Protein AF-0000000087421674 (afdb_homodimer)

pLDDT: mean 74.67, std 19.99, range [19.91, 95.31]

InterPro domains:
  IPR008822 Holliday junction resolvase RusA-like [PF05866] (12-90)
  IPR016281 Crossover junction endodeoxyribonuclease, RusA [PIRSF001007] (11-107)
  IPR036614 Holliday junction resolvase RusA-like superfamily [G3DSA:3.30.1330.70] (3-107)
  IPR036614 Holliday junction resolvase RusA-like superfamily [SSF103084] (13-104)

Secondary structure (DSSP, 8-state):
--S-SSS--EEEE---S-HHHHHHHHHHHHHHHH-TTPPPB-S-EEEEEEEEESSS----HHHHHHHHHHHHHHTTSBS-GGGEEEEEEEEEEE-TT-EEEEEEEE------/----SSS---EEE---S-HHHHHHHHHHHHHHHH-TTPPPB-S-EEEEEEEEESSS----HHHHHHHHHHHHHHTTSBS-GGGEEEEEEEEEEE-TT-EEEEEEEE------

Foldseek 3Di:
DAPDPPPQPFLWFLQLDPDPVSLVSSLVSCCVVVHPPQAADAFQKEKEKEWAAQDDDDDDQVVVVVSNLVSCVVSNNHPDSVSYPYYYYHYDHHHPPITMTMGMGGDDPPPD/DQLDPPPQPFLWFLQLDPDPSSLVSSLVSCCVVVHPPQAADAFQKEKEKEKAAQDDDDDDQVVVVVSNLVSCVVSNNHPDSVSYPYYYYHYDHHHPPITMTMGMGGDDPPPD

Organism: NCBI:txid2527985

Solvent-accessible surface area (backbone atoms only — not comparable to full-atom values): 12048 Å² total; per-residue (Å²): 108,64,95,60,88,82,66,77,58,56,52,60,29,51,46,66,46,70,67,70,56,20,34,48,44,42,33,49,48,49,36,67,72,40,35,95,58,55,58,51,41,89,55,40,26,32,39,39,35,35,40,23,34,44,55,87,71,91,67,53,59,71,59,53,49,50,49,47,52,50,24,41,52,72,60,30,55,37,81,47,82,70,32,51,42,30,40,35,43,31,66,49,59,72,41,76,63,18,25,29,39,29,40,72,41,73,55,69,78,72,78,120,96,62,82,55,87,83,64,76,53,54,50,61,30,50,46,68,46,69,68,68,56,19,33,49,45,42,34,50,48,49,37,67,71,36,34,95,68,47,56,50,42,89,56,39,25,32,40,40,36,36,40,24,33,45,54,88,71,91,66,54,60,70,59,53,48,50,50,47,52,51,24,40,50,72,62,28,56,38,80,47,80,70,33,50,40,29,40,33,44,30,64,50,60,71,41,76,63,17,24,29,38,30,39,63,40,75,56,69,78,72,78,120

Sequence (224 aa):
MIVRAGRKPFVSTFIKAEGVAYRKAVAAAIRERFGERLRPTAARVSVSVEAVAPDRRERDLSNLLKAFEDALTHCGVWLDDFQVDWVSVERGAVVAPGWLDVELRRIVPREVMIVRAGRKPFVSTFIKAEGVAYRKAVAAAIRERFGERLRPTAARVSVSVEAVAPDRRERDLSNLLKAFEDALTHCGVWLDDFQVDWVSVERGAVVAPGWLDVELRRIVPREV

Nearest PDB structures (foldseek):
  1q8r-assembly1_B  TM=8.777E-01  e=1.013E-07  Escherichia coli
  2h8e-assembly1_A  TM=8.720E-01  e=2.209E-07  Escherichia coli
  2h8c-assembly2_C  TM=8.757E-01  e=3.262E-07  Escherichia coli
  2h8c-assembly2_D  TM=8.750E-01  e=4.817E-07  Escherichia coli
  1q8r-assembly1_A  TM=8.664E-01  e=8.642E-07  Escherichia coli

Radius of gyration: 18.03 Å; Cα contacts (8 Å, |Δi|>4): 449; chains: 2; bounding box: 44×51×38 Å

Structure (mmCIF, N/CA/C/O backbone):
data_AF-0000000087421674-model_v1
#
loop_
_entity.id
_entity.type
_entity.pdbx_description
1 polymer 'Crossover junction endodeoxyribonuclease RusA'
#
loop_
_atom_site.group_PDB
_atom_site.id
_atom_site.type_symbol
_atom_site.label_atom_id
_atom_site.label_alt_id
_atom_site.label_comp_id
_atom_site.label_asym_id
_atom_site.label_entity_id
_atom_site.label_seq_id
_atom_site.pdbx_PDB_ins_code
_atom_site.Cartn_x
_atom_site.Cartn_y
_atom_site.Cartn_z
_atom_site.occupancy
_atom_site.B_iso_or_equiv
_atom_site.auth_seq_id
_atom_site.auth_comp_id
_atom_site.auth_asym_id
_atom_site.auth_atom_id
_atom_site.pdbx_PDB_model_num
ATOM 1 N N . MET A 1 1 ? -6.215 25.734 6.93 1 19.91 1 MET A N 1
ATOM 2 C CA . MET A 1 1 ? -7.402 25.062 6.418 1 19.91 1 MET A CA 1
ATOM 3 C C . MET A 1 1 ? -7.02 23.781 5.664 1 19.91 1 MET A C 1
ATOM 5 O O . MET A 1 1 ? -5.852 23.578 5.336 1 19.91 1 MET A O 1
ATOM 9 N N . ILE A 1 2 ? -8.039 22.953 5.105 1 23.66 2 ILE A N 1
ATOM 10 C CA . ILE A 1 2 ? -8.219 21.609 4.566 1 23.66 2 ILE A CA 1
ATOM 11 C C . ILE A 1 2 ? -7.199 21.359 3.453 1 23.66 2 ILE A C 1
ATOM 13 O O . ILE A 1 2 ? -6.801 22.297 2.752 1 23.66 2 ILE A O 1
ATOM 17 N N . VAL A 1 3 ? -6.523 20.094 3.357 1 31.86 3 VAL A N 1
ATOM 18 C CA . VAL A 1 3 ? -5.477 19.859 2.369 1 31.86 3 VAL A CA 1
ATOM 19 C C . VAL A 1 3 ? -5.906 20.422 1.015 1 31.86 3 VAL A C 1
ATOM 21 O O . VAL A 1 3 ? -6.984 20.078 0.515 1 31.86 3 VAL A O 1
ATOM 24 N N . ARG A 1 4 ? -5.672 21.734 0.654 1 28.5 4 ARG A N 1
ATOM 25 C CA . ARG A 1 4 ? -6.172 22.578 -0.422 1 28.5 4 ARG A CA 1
ATOM 26 C C . ARG A 1 4 ? -6.074 21.875 -1.769 1 28.5 4 ARG A C 1
ATOM 28 O O . ARG A 1 4 ? -5.141 21.109 -2.008 1 28.5 4 ARG A O 1
ATOM 35 N N . ALA A 1 5 ? -7.141 21.688 -2.602 1 31.25 5 ALA A N 1
ATOM 36 C CA . ALA A 1 5 ? -7.445 21.344 -3.986 1 31.25 5 ALA A CA 1
ATOM 37 C C . ALA A 1 5 ? -6.266 21.641 -4.902 1 31.25 5 ALA A C 1
ATOM 39 O O . ALA A 1 5 ? -6.133 21.031 -5.969 1 31.25 5 ALA A O 1
ATOM 40 N N . GLY A 1 6 ? -5.766 22.875 -5.07 1 30.2 6 GLY A N 1
ATOM 41 C CA . GLY A 1 6 ? -4.879 23.406 -6.086 1 30.2 6 GLY A CA 1
ATOM 42 C C . GLY A 1 6 ? -3.496 22.781 -6.066 1 30.2 6 GLY A C 1
ATOM 43 O O . GLY A 1 6 ? -2.967 22.391 -7.109 1 30.2 6 GLY A O 1
ATOM 44 N N . ARG A 1 7 ? -2.516 23.188 -5.043 1 31.17 7 ARG A N 1
ATOM 45 C CA . ARG A 1 7 ? -1.096 22.859 -4.945 1 31.17 7 ARG A CA 1
ATOM 46 C C . ARG A 1 7 ? -0.889 21.484 -4.316 1 31.17 7 ARG A C 1
ATOM 48 O O . ARG A 1 7 ? -1.543 21.141 -3.328 1 31.17 7 ARG A O 1
ATOM 55 N N . LYS A 1 8 ? -0.566 20.422 -5.062 1 37.72 8 LYS A N 1
ATOM 56 C CA . LYS A 1 8 ? -0.256 19.031 -4.754 1 37.72 8 LYS A CA 1
ATOM 57 C C . LYS A 1 8 ? 0.377 18.906 -3.373 1 37.72 8 LYS A C 1
ATOM 59 O O . LYS A 1 8 ? 1.511 19.344 -3.16 1 37.72 8 LYS A O 1
ATOM 64 N N . PRO A 1 9 ? -0.35 19.078 -2.242 1 39.69 9 PRO A N 1
ATOM 65 C CA . PRO A 1 9 ? 0.451 19.078 -1.017 1 39.69 9 PRO A CA 1
ATOM 66 C C . PRO A 1 9 ? 1.364 17.859 -0.905 1 39.69 9 PRO A C 1
ATOM 68 O O . PRO A 1 9 ? 0.888 16.719 -0.928 1 39.69 9 PRO A O 1
ATOM 71 N N . PHE A 1 10 ? 2.393 17.891 -1.663 1 42.56 10 PHE A N 1
ATOM 72 C CA . PHE A 1 10 ? 3.479 16.922 -1.536 1 42.56 10 PHE A CA 1
ATOM 73 C C . PHE A 1 10 ? 4.172 17.062 -0.187 1 42.56 10 PHE A C 1
ATOM 75 O O . PHE A 1 10 ? 4.457 18.188 0.256 1 42.56 10 PHE A O 1
ATOM 82 N N . VAL A 1 11 ? 3.67 16.516 0.834 1 42.56 11 VAL A N 1
ATOM 83 C CA . VAL A 1 11 ? 4.562 16.531 1.988 1 42.56 11 VAL A CA 1
ATOM 84 C C . VAL A 1 11 ? 5.746 15.594 1.735 1 42.56 11 VAL A C 1
ATOM 86 O O . VAL A 1 11 ? 5.57 14.477 1.249 1 42.56 11 VAL A O 1
ATOM 89 N N . SER A 1 12 ? 6.887 16.094 1.331 1 40.91 12 SER A N 1
ATOM 90 C CA . SER A 1 12 ? 8.117 15.312 1.224 1 40.91 12 SER A CA 1
ATOM 91 C C . SER A 1 12 ? 8.789 15.156 2.582 1 40.91 12 SER A C 1
ATOM 93 O O . SER A 1 12 ? 8.883 16.109 3.352 1 40.91 12 SER A O 1
ATOM 95 N N . THR A 1 13 ? 8.484 14.297 3.326 1 40.5 13 THR A N 1
ATOM 96 C CA . THR A 1 13 ? 9.273 14.18 4.547 1 40.5 13 THR A CA 1
ATOM 97 C C . THR A 1 13 ? 10.43 13.211 4.348 1 40.5 13 THR A C 1
ATOM 99 O O . THR A 1 13 ? 10.352 12.297 3.523 1 40.5 13 THR A O 1
ATOM 102 N N . PHE A 1 14 ? 11.617 13.789 4.555 1 39.53 14 PHE A N 1
ATOM 103 C CA . PHE A 1 14 ? 12.867 13.039 4.59 1 39.53 14 PHE A CA 1
ATOM 104 C C . PHE A 1 14 ? 12.82 11.969 5.672 1 39.53 14 PHE A C 1
ATOM 106 O O . PHE A 1 14 ? 12.438 12.25 6.812 1 39.53 14 PHE A O 1
ATOM 113 N N . ILE A 1 15 ? 12.383 10.906 5.418 1 40.78 15 ILE A N 1
ATOM 114 C CA . ILE A 1 15 ? 12.391 9.922 6.5 1 40.78 15 ILE A CA 1
ATOM 115 C C . ILE A 1 15 ? 13.789 9.344 6.656 1 40.78 15 ILE A C 1
ATOM 117 O O . ILE A 1 15 ? 14.289 8.656 5.762 1 40.78 15 ILE A O 1
ATOM 121 N N . LYS A 1 16 ? 14.703 10.094 7.074 1 43.12 16 LYS A N 1
ATOM 122 C CA . LYS A 1 16 ? 16 9.562 7.492 1 43.12 16 LYS A CA 1
ATOM 123 C C . LYS A 1 16 ? 15.828 8.398 8.461 1 43.12 16 LYS A C 1
ATOM 125 O O . LYS A 1 16 ? 16.734 7.59 8.633 1 43.12 16 LYS A O 1
ATOM 130 N N . ALA A 1 17 ? 15.016 8.664 9.469 1 44.47 17 ALA A N 1
ATOM 131 C CA . ALA A 1 17 ? 15.094 7.824 10.664 1 44.47 17 ALA A CA 1
ATOM 132 C C . ALA A 1 17 ? 14.094 6.676 10.594 1 44.47 17 ALA A C 1
ATOM 134 O O . ALA A 1 17 ? 13.125 6.734 9.828 1 44.47 17 ALA A O 1
ATOM 135 N N . GLU A 1 18 ? 14.445 5.582 10.805 1 53.09 18 GLU A N 1
ATOM 136 C CA . GLU A 1 18 ? 13.602 4.414 11.031 1 53.09 18 GLU A CA 1
ATOM 137 C C . GLU A 1 18 ? 12.727 4.598 12.266 1 53.09 18 GLU A C 1
ATOM 139 O O . GLU A 1 18 ? 12.984 5.473 13.094 1 53.09 18 GLU A O 1
ATOM 144 N N . GLY A 1 19 ? 11.68 4.148 12.305 1 54.59 19 GLY A N 1
ATOM 145 C CA . GLY A 1 19 ? 10.898 3.994 13.523 1 54.59 19 GLY A CA 1
ATOM 146 C C . GLY A 1 19 ? 10.195 5.27 13.945 1 54.59 19 GLY A C 1
ATOM 147 O O . GLY A 1 19 ? 9.586 5.953 13.125 1 54.59 19 GLY A O 1
ATOM 148 N N . VAL A 1 20 ? 10.336 5.492 15.188 1 59.09 20 VAL A N 1
ATOM 149 C CA . VAL A 1 20 ? 9.688 6.562 15.945 1 59.09 20 VAL A CA 1
ATOM 150 C C . VAL A 1 20 ? 10.148 7.918 15.422 1 59.09 20 VAL A C 1
ATOM 152 O O . VAL A 1 20 ? 9.344 8.844 15.273 1 59.09 20 VAL A O 1
ATOM 155 N N . ALA A 1 21 ? 11.367 7.945 15.062 1 63.91 21 ALA A N 1
ATOM 156 C CA . ALA A 1 21 ? 11.906 9.227 14.609 1 63.91 21 ALA A CA 1
ATOM 157 C C . ALA A 1 21 ? 11.305 9.633 13.273 1 63.91 21 ALA A C 1
ATOM 159 O O . ALA A 1 21 ? 11.031 10.812 13.039 1 63.91 21 ALA A O 1
ATOM 160 N N . TYR A 1 22 ? 11.062 8.664 12.484 1 64.69 22 TYR A N 1
ATOM 161 C CA . TYR A 1 22 ? 10.43 8.93 11.195 1 64.69 22 TYR A CA 1
ATOM 162 C C . TYR A 1 22 ? 9 9.438 11.391 1 64.69 22 TYR A C 1
ATOM 164 O O . TYR A 1 22 ? 8.617 10.445 10.789 1 64.69 22 TYR A O 1
ATOM 172 N N . ARG A 1 23 ? 8.367 8.766 12.242 1 64.62 23 ARG A N 1
ATOM 173 C CA . ARG A 1 23 ? 6.988 9.172 12.508 1 64.62 23 ARG A CA 1
ATOM 174 C C . ARG A 1 23 ? 6.93 10.609 13.016 1 64.62 23 ARG A C 1
ATOM 176 O O . ARG A 1 23 ? 6.055 11.375 12.617 1 64.62 23 ARG A O 1
ATOM 183 N N . LYS A 1 24 ? 7.895 10.906 13.812 1 69.94 24 LYS A N 1
ATOM 184 C CA . LYS A 1 24 ? 7.926 12.25 14.383 1 69.94 24 LYS A CA 1
ATOM 185 C C . LYS A 1 24 ? 8.25 13.297 13.32 1 69.94 24 LYS A C 1
ATOM 187 O O . LYS A 1 24 ? 7.664 14.383 13.312 1 69.94 24 LYS A O 1
ATOM 192 N N . ALA A 1 25 ? 9.133 12.875 12.5 1 72.06 25 ALA A N 1
ATOM 193 C CA . ALA A 1 25 ? 9.531 13.805 11.445 1 72.06 25 ALA A CA 1
ATOM 194 C C . ALA A 1 25 ? 8.375 14.062 10.484 1 72.06 25 ALA A C 1
ATOM 196 O O . ALA A 1 25 ? 8.141 15.203 10.078 1 72.06 25 ALA A O 1
ATOM 197 N N . VAL A 1 26 ? 7.711 13.039 10.188 1 70.06 26 VAL A N 1
ATOM 198 C CA . VAL A 1 26 ? 6.559 13.164 9.305 1 70.06 26 VAL A CA 1
ATOM 199 C C . VAL A 1 26 ? 5.496 14.039 9.961 1 70.06 26 VAL A C 1
ATOM 201 O O . VAL A 1 26 ? 4.934 14.938 9.328 1 70.06 26 VAL A O 1
ATOM 204 N N . ALA A 1 27 ? 5.312 13.758 11.203 1 70.75 27 ALA A N 1
ATOM 205 C CA . ALA A 1 27 ? 4.32 14.531 11.953 1 70.75 27 ALA A CA 1
ATOM 206 C C . ALA A 1 27 ? 4.691 16.016 11.984 1 70.75 27 ALA A C 1
ATOM 208 O O . ALA A 1 27 ? 3.828 16.875 11.812 1 70.75 27 ALA A O 1
ATOM 209 N N . ALA A 1 28 ? 5.938 16.25 12.164 1 74.06 28 ALA A N 1
ATOM 210 C CA . ALA A 1 28 ? 6.406 17.625 12.219 1 74.06 28 ALA A CA 1
ATOM 211 C C . ALA A 1 28 ? 6.207 18.328 10.875 1 74.06 28 ALA A C 1
ATOM 213 O O . ALA A 1 28 ? 5.789 19.484 10.82 1 74.06 28 ALA A O 1
ATOM 214 N N . ALA A 1 29 ? 6.5 17.578 9.875 1 74.06 29 ALA A N 1
ATOM 215 C CA . ALA A 1 29 ? 6.336 18.141 8.531 1 74.06 29 ALA A CA 1
ATOM 216 C C . ALA A 1 29 ? 4.871 18.438 8.234 1 74.06 29 ALA A C 1
ATOM 218 O O . ALA A 1 29 ? 4.555 19.469 7.641 1 74.06 29 ALA A O 1
ATOM 219 N N . ILE A 1 30 ? 4.008 17.609 8.609 1 72.81 30 ILE A N 1
ATOM 220 C CA . ILE A 1 30 ? 2.576 17.797 8.398 1 72.81 30 ILE A CA 1
ATOM 221 C C . ILE A 1 30 ? 2.088 19 9.195 1 72.81 30 ILE A C 1
ATOM 223 O O . ILE A 1 30 ? 1.325 19.828 8.68 1 72.81 30 ILE A O 1
ATOM 227 N N . ARG A 1 31 ? 2.598 19.078 10.383 1 73.81 31 ARG A N 1
ATOM 228 C CA . ARG A 1 31 ? 2.209 20.188 11.234 1 73.81 31 ARG A CA 1
ATOM 229 C C . ARG A 1 31 ? 2.715 21.516 10.656 1 73.81 31 ARG A C 1
ATOM 231 O O . ARG A 1 31 ? 2.031 22.531 10.742 1 73.81 31 ARG A O 1
ATOM 238 N N . GLU A 1 32 ? 3.879 21.406 10.195 1 75.06 32 GLU A N 1
ATOM 239 C CA . GLU A 1 32 ? 4.453 22.609 9.602 1 75.06 32 GLU A CA 1
ATOM 240 C C . GLU A 1 32 ? 3.658 23.047 8.375 1 75.06 32 GLU A C 1
ATOM 242 O O . GLU A 1 32 ? 3.449 24.25 8.172 1 75.06 32 GLU A O 1
ATOM 247 N N . ARG A 1 33 ? 3.277 22.109 7.652 1 71.25 33 ARG A N 1
ATOM 248 C CA . ARG A 1 33 ? 2.631 22.422 6.383 1 71.25 33 ARG A CA 1
ATOM 249 C C . ARG A 1 33 ? 1.163 22.781 6.586 1 71.25 33 ARG A C 1
ATOM 251 O O . ARG A 1 33 ? 0.644 23.688 5.934 1 71.25 33 ARG A O 1
ATOM 258 N N . PHE A 1 34 ? 0.534 22.078 7.41 1 69.75 34 PHE A N 1
ATOM 259 C CA . PHE A 1 34 ? -0.909 22.25 7.512 1 69.75 34 PHE A CA 1
ATOM 260 C C . PHE A 1 34 ? -1.271 23.016 8.781 1 69.75 34 PHE A C 1
ATOM 262 O O . PHE A 1 34 ? -2.4 23.484 8.938 1 69.75 34 PHE A O 1
ATOM 269 N N . GLY A 1 35 ? -0.206 23.281 9.5 1 65.75 35 GLY A N 1
ATOM 270 C CA . GLY A 1 35 ? -0.387 24.094 10.695 1 65.75 35 GLY A CA 1
ATOM 271 C C . GLY A 1 35 ? -1.102 23.359 11.812 1 65.75 35 GLY A C 1
ATOM 272 O O . GLY A 1 35 ? -1.441 22.188 11.672 1 65.7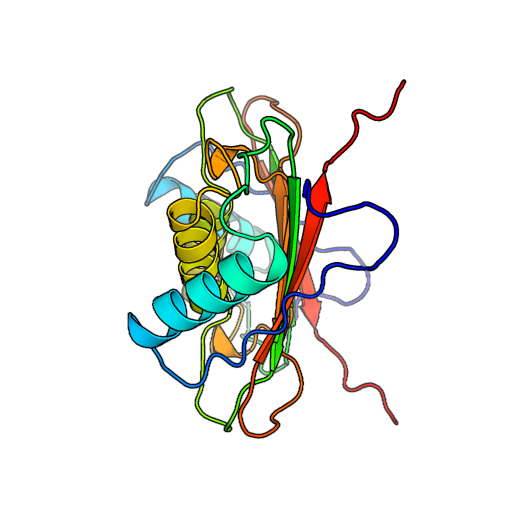5 35 GLY A O 1
ATOM 273 N N . GLU A 1 36 ? -1.155 24.156 12.938 1 66.56 36 GLU A N 1
ATOM 274 C CA . GLU A 1 36 ? -1.786 23.672 14.164 1 66.56 36 GLU A CA 1
ATOM 275 C C . GLU A 1 36 ? -3.303 23.609 14.008 1 66.56 36 GLU A C 1
ATOM 277 O O . GLU A 1 36 ? -3.988 23.016 14.844 1 66.56 36 GLU A O 1
ATOM 282 N N . ARG A 1 37 ? -3.717 24.016 12.82 1 70.81 37 ARG A N 1
ATOM 283 C CA . ARG A 1 37 ? -5.164 24.078 12.648 1 70.81 37 ARG A CA 1
ATOM 284 C C . ARG A 1 37 ? -5.648 22.969 11.734 1 70.81 37 ARG A C 1
ATOM 286 O O . ARG A 1 37 ? -6.723 23.062 11.133 1 70.81 37 ARG A O 1
ATOM 293 N N . LEU A 1 38 ? -4.91 21.984 11.633 1 76.31 38 LEU A N 1
ATOM 294 C CA . LEU A 1 38 ? -5.348 20.859 10.82 1 76.31 38 LEU A CA 1
ATOM 295 C C . LEU A 1 38 ? -6.625 20.25 11.383 1 76.31 38 LEU A C 1
ATOM 297 O O . LEU A 1 38 ? -6.699 19.953 12.578 1 76.31 38 LEU A O 1
ATOM 301 N N . ARG A 1 39 ? -7.656 20.266 10.578 1 83.44 39 ARG A N 1
ATOM 302 C CA . ARG A 1 39 ? -8.883 19.547 10.922 1 83.44 39 ARG A CA 1
ATOM 303 C C . ARG A 1 39 ? -9 18.25 10.133 1 83.44 39 ARG A C 1
ATOM 305 O O . ARG A 1 39 ? -8.773 18.234 8.922 1 83.44 39 ARG A O 1
ATOM 312 N N . PRO A 1 40 ? -9.289 17.25 10.867 1 89 40 PRO A N 1
ATOM 313 C CA . PRO A 1 40 ? -9.43 15.992 10.141 1 89 40 PRO A CA 1
ATOM 314 C C . PRO A 1 40 ? -10.539 16.031 9.094 1 89 40 PRO A C 1
ATOM 316 O O . PRO A 1 40 ? -11.578 16.656 9.312 1 89 40 PRO A O 1
ATOM 319 N N . THR A 1 41 ? -10.25 15.531 7.98 1 88.94 41 THR A N 1
ATOM 320 C CA . THR A 1 41 ? -11.281 15.375 6.961 1 88.94 41 THR A CA 1
ATOM 321 C C . THR A 1 41 ? -12.156 14.164 7.262 1 88.94 41 THR A C 1
ATOM 323 O O . THR A 1 41 ? -11.68 13.164 7.793 1 88.94 41 THR A O 1
ATOM 326 N N . ALA A 1 42 ? -13.414 14.281 6.844 1 92.25 42 ALA A N 1
ATOM 327 C CA . ALA A 1 42 ? -14.336 13.156 6.926 1 92.25 42 ALA A CA 1
ATOM 328 C C . ALA A 1 42 ? -14.469 12.461 5.574 1 92.25 42 ALA A C 1
ATOM 330 O O . ALA A 1 42 ? -15.148 11.43 5.461 1 92.25 42 ALA A O 1
ATOM 331 N N . ALA A 1 43 ? -13.773 12.977 4.621 1 92.56 43 ALA A N 1
ATOM 332 C CA . ALA A 1 43 ? -13.914 12.469 3.258 1 92.56 43 ALA A CA 1
ATOM 333 C C . ALA A 1 43 ? -13.117 11.18 3.07 1 92.56 43 ALA A C 1
ATOM 335 O O . ALA A 1 43 ? -12.188 10.898 3.832 1 92.56 43 ALA A O 1
ATOM 336 N N . ARG A 1 44 ? -13.648 10.414 2.105 1 94.31 44 ARG A N 1
ATOM 337 C CA . ARG A 1 44 ? -12.773 9.359 1.6 1 94.31 44 ARG A CA 1
ATOM 338 C C . ARG A 1 44 ? -11.539 9.953 0.923 1 94.31 44 ARG A C 1
ATOM 340 O O . ARG A 1 44 ? -11.617 11 0.278 1 94.31 44 ARG A O 1
ATOM 347 N N . VAL A 1 45 ? -10.391 9.234 1.077 1 93.19 45 VAL A N 1
ATOM 348 C CA . VAL A 1 45 ? -9.164 9.852 0.595 1 93.19 45 VAL A CA 1
ATOM 349 C C . VAL A 1 45 ? -8.336 8.82 -0.178 1 93.19 45 VAL A C 1
ATOM 351 O O . VAL A 1 45 ? -8.539 7.617 -0.025 1 93.19 45 VAL A O 1
ATOM 354 N N . SER A 1 46 ? -7.547 9.336 -1.075 1 93.31 46 SER A N 1
ATOM 355 C CA . SER A 1 46 ? -6.461 8.578 -1.687 1 93.31 46 SER A CA 1
ATOM 356 C C . SER A 1 46 ? -5.102 9.078 -1.209 1 93.31 46 SER A C 1
ATOM 358 O O . SER A 1 46 ? -4.922 10.273 -0.972 1 93.31 46 SER A O 1
ATOM 360 N N . VAL A 1 47 ? -4.199 8.148 -1.079 1 91.31 47 VAL A N 1
ATOM 361 C CA . VAL A 1 47 ? -2.848 8.461 -0.629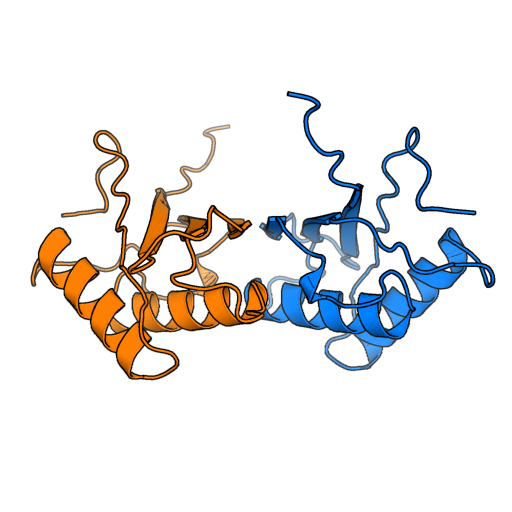 1 91.31 47 VAL A CA 1
ATOM 362 C C . VAL A 1 47 ? -1.831 7.863 -1.601 1 91.31 47 VAL A C 1
ATOM 364 O O . VAL A 1 47 ? -1.883 6.668 -1.909 1 91.31 47 VAL A O 1
ATOM 367 N N . SER A 1 48 ? -0.986 8.656 -2.104 1 91.88 48 SER A N 1
ATOM 368 C CA . SER A 1 48 ? 0.127 8.172 -2.916 1 91.88 48 SER A CA 1
ATOM 369 C C . SER A 1 48 ? 1.465 8.633 -2.348 1 91.88 48 SER A C 1
ATOM 371 O O . SER A 1 48 ? 1.634 9.812 -2.018 1 91.88 48 SER A O 1
ATOM 373 N N . VAL A 1 49 ? 2.383 7.656 -2.25 1 89.12 49 VAL A N 1
ATOM 374 C CA . VAL A 1 49 ? 3.678 7.934 -1.638 1 89.12 49 VAL A CA 1
ATOM 375 C C . VAL A 1 49 ? 4.797 7.52 -2.59 1 89.12 49 VAL A C 1
ATOM 377 O O . VAL A 1 49 ? 4.75 6.441 -3.182 1 89.12 49 VAL A O 1
ATOM 380 N N . GLU A 1 50 ? 5.691 8.375 -2.787 1 90.5 50 GLU A N 1
ATOM 381 C CA . GLU A 1 50 ? 6.984 8 -3.354 1 90.5 50 GLU A CA 1
ATOM 382 C C . GLU A 1 50 ? 8.078 8.008 -2.289 1 90.5 50 GLU A C 1
ATOM 384 O O . GLU A 1 50 ? 8.305 9.031 -1.634 1 90.5 50 GLU A O 1
ATOM 389 N N . ALA A 1 51 ? 8.742 6.887 -2.188 1 89 51 ALA A N 1
ATOM 390 C CA . ALA A 1 51 ? 9.766 6.738 -1.153 1 89 51 ALA A CA 1
ATOM 391 C C . ALA A 1 51 ? 11.164 6.91 -1.737 1 89 51 ALA A C 1
ATOM 393 O O . ALA A 1 51 ? 11.664 6.027 -2.443 1 89 51 ALA A O 1
ATOM 394 N N . VAL A 1 52 ? 11.727 8.016 -1.427 1 88.44 52 VAL A N 1
ATOM 395 C CA . VAL A 1 52 ? 13.117 8.273 -1.8 1 88.44 52 VAL A CA 1
ATOM 396 C C . VAL A 1 52 ? 14.039 7.926 -0.634 1 88.44 52 VAL A C 1
ATOM 398 O O . VAL A 1 52 ? 14.07 8.633 0.375 1 88.44 52 VAL A O 1
ATOM 401 N N . ALA A 1 53 ? 14.789 6.828 -0.829 1 87.12 53 ALA A N 1
ATOM 402 C CA . ALA A 1 53 ? 15.609 6.305 0.262 1 87.12 53 ALA A CA 1
ATOM 403 C C . ALA A 1 53 ? 16.922 7.07 0.371 1 87.12 53 ALA A C 1
ATOM 405 O O . ALA A 1 53 ? 17.469 7.512 -0.638 1 87.12 53 ALA A O 1
ATOM 406 N N . PRO A 1 54 ? 17.453 7.199 1.59 1 85.19 54 PRO A N 1
ATOM 407 C CA . PRO A 1 54 ? 18.719 7.906 1.774 1 85.19 54 PRO A CA 1
ATOM 408 C C . PRO A 1 54 ? 19.922 7.059 1.379 1 85.19 54 PRO A C 1
ATOM 410 O O . PRO A 1 54 ? 21 7.598 1.125 1 85.19 54 PRO A O 1
ATOM 413 N N . ASP A 1 55 ? 19.688 5.676 1.429 1 89.06 55 ASP A N 1
ATOM 414 C CA . ASP A 1 55 ? 20.734 4.719 1.101 1 89.06 55 ASP A CA 1
ATOM 415 C C . ASP A 1 55 ? 20.141 3.449 0.487 1 89.06 55 ASP A C 1
ATOM 417 O O . ASP A 1 55 ? 18.953 3.389 0.198 1 89.06 55 ASP A O 1
ATOM 421 N N . ARG A 1 56 ? 21 2.473 0.295 1 90.06 56 ARG A N 1
ATOM 422 C CA . ARG A 1 56 ? 20.562 1.309 -0.471 1 90.06 56 ARG A CA 1
ATOM 423 C C . ARG A 1 56 ? 20.078 0.196 0.451 1 90.06 56 ARG A C 1
ATOM 425 O O . ARG A 1 56 ? 19.859 -0.935 0.009 1 90.06 56 ARG A O 1
ATOM 432 N N . ARG A 1 57 ? 19.922 0.567 1.767 1 87.38 57 ARG A N 1
ATOM 433 C CA . ARG A 1 57 ? 19.375 -0.435 2.676 1 87.38 57 ARG A CA 1
ATOM 434 C C . ARG A 1 57 ? 17.984 -0.881 2.23 1 87.38 57 ARG A C 1
ATOM 436 O O . ARG A 1 57 ? 17.172 -0.059 1.807 1 87.38 57 ARG A O 1
ATOM 443 N N . GLU A 1 58 ? 17.75 -2.188 2.375 1 87.12 58 GLU A N 1
ATOM 444 C CA . GLU A 1 58 ? 16.453 -2.73 1.964 1 87.12 58 GLU A CA 1
ATOM 445 C C . GLU A 1 58 ? 15.344 -2.307 2.924 1 87.12 58 GLU A C 1
ATOM 447 O O . GLU A 1 58 ? 15.469 -2.475 4.137 1 87.12 58 GLU A O 1
ATOM 452 N N . ARG A 1 59 ? 14.32 -1.679 2.34 1 82.62 59 ARG A N 1
ATOM 453 C CA . ARG A 1 59 ? 13.125 -1.269 3.066 1 82.62 59 ARG A CA 1
ATOM 454 C C . ARG A 1 59 ? 11.859 -1.771 2.373 1 82.62 59 ARG A C 1
ATOM 456 O O . ARG A 1 59 ? 11.656 -1.517 1.184 1 82.62 59 ARG A O 1
ATOM 463 N N . ASP A 1 60 ? 11.07 -2.422 3.143 1 83.81 60 ASP A N 1
ATOM 464 C CA . ASP A 1 60 ? 9.812 -2.908 2.582 1 83.81 60 ASP A CA 1
ATOM 465 C C . ASP A 1 60 ? 8.82 -1.765 2.387 1 83.81 60 ASP A C 1
ATOM 467 O O . ASP A 1 60 ? 8.555 -1.005 3.32 1 83.81 60 ASP A O 1
ATOM 471 N N . LEU A 1 61 ? 8.305 -1.667 1.252 1 89.19 61 LEU A N 1
ATOM 472 C CA . LEU A 1 61 ? 7.398 -0.567 0.939 1 89.19 61 LEU A CA 1
ATOM 473 C C . LEU A 1 61 ? 6.145 -0.633 1.805 1 89.19 61 LEU A C 1
ATOM 475 O O . LEU A 1 61 ? 5.637 0.4 2.246 1 89.19 61 LEU A O 1
ATOM 479 N N . SER A 1 62 ? 5.641 -1.852 2.041 1 86.31 62 SER A N 1
ATOM 480 C CA . SER A 1 62 ? 4.43 -1.976 2.846 1 86.31 62 SER A CA 1
ATOM 481 C C . SER A 1 62 ? 4.664 -1.497 4.273 1 86.31 62 SER A C 1
ATOM 483 O O . SER A 1 62 ? 3.768 -0.924 4.898 1 86.31 62 SER A O 1
ATOM 485 N N . ASN A 1 63 ? 5.914 -1.659 4.832 1 80.56 63 ASN A N 1
ATOM 486 C CA . ASN A 1 63 ? 6.262 -1.166 6.16 1 80.56 63 ASN A CA 1
ATOM 487 C C . ASN A 1 63 ? 6.352 0.357 6.188 1 80.56 63 ASN A C 1
ATOM 489 O O . ASN A 1 63 ? 5.898 0.992 7.141 1 80.56 63 ASN A O 1
ATOM 493 N N . LEU A 1 64 ? 6.859 0.863 5.129 1 81.25 64 LEU A N 1
ATOM 494 C CA . LEU A 1 64 ? 6.93 2.314 5.016 1 81.25 64 LEU A CA 1
ATOM 495 C C . LEU A 1 64 ? 5.535 2.926 4.945 1 81.25 64 LEU A C 1
ATOM 497 O O . LEU A 1 64 ? 5.266 3.941 5.59 1 81.25 64 LEU A O 1
ATOM 501 N N . LEU A 1 65 ? 4.676 2.307 4.219 1 84.25 65 LEU A N 1
ATOM 502 C CA . LEU A 1 65 ? 3.307 2.785 4.07 1 84.25 65 LEU A CA 1
ATOM 503 C C . LEU A 1 65 ? 2.588 2.795 5.414 1 84.25 65 LEU A C 1
ATOM 505 O O . LEU A 1 65 ? 1.938 3.781 5.77 1 84.25 65 LEU A O 1
ATOM 509 N N . LYS A 1 66 ? 2.725 1.72 6.102 1 81.75 66 LYS A N 1
ATOM 510 C CA . LYS A 1 66 ? 2.031 1.621 7.383 1 81.75 66 LYS A CA 1
ATOM 511 C C . LYS A 1 66 ? 2.541 2.67 8.367 1 81.75 66 LYS A C 1
ATOM 513 O O . LYS A 1 66 ? 1.753 3.299 9.078 1 81.75 66 LYS A O 1
ATOM 518 N N . ALA A 1 67 ? 3.879 2.832 8.422 1 78.75 67 ALA A N 1
ATOM 519 C CA . ALA A 1 67 ? 4.453 3.854 9.289 1 78.75 67 ALA A CA 1
ATOM 520 C C . ALA A 1 67 ? 3.916 5.238 8.945 1 78.75 67 ALA A C 1
ATOM 522 O O . ALA A 1 67 ? 3.613 6.035 9.836 1 78.75 67 ALA A O 1
ATOM 523 N N . PHE A 1 68 ? 3.744 5.414 7.711 1 81.25 68 PHE A N 1
ATOM 524 C CA . PHE A 1 68 ? 3.246 6.707 7.262 1 81.25 68 PHE A CA 1
ATOM 525 C C . PHE A 1 68 ? 1.771 6.871 7.609 1 81.25 68 PHE A C 1
ATOM 527 O O . PHE A 1 68 ? 1.356 7.918 8.109 1 81.25 68 PHE A O 1
ATOM 534 N N . GLU A 1 69 ? 0.999 5.848 7.41 1 84.44 69 GLU A N 1
ATOM 535 C CA . GLU A 1 69 ? -0.414 5.898 7.777 1 84.44 69 GLU A CA 1
ATOM 536 C C . GLU A 1 69 ? -0.591 6.168 9.266 1 84.44 69 GLU A C 1
ATOM 538 O O . GLU A 1 69 ? -1.459 6.945 9.664 1 84.44 69 GLU A O 1
ATOM 543 N N . ASP A 1 70 ? 0.292 5.559 10.031 1 82.06 70 ASP A N 1
ATOM 544 C CA . ASP A 1 70 ? 0.265 5.781 11.477 1 82.06 70 ASP A CA 1
ATOM 545 C C . ASP A 1 70 ? 0.56 7.242 11.805 1 82.06 70 ASP A C 1
ATOM 547 O O . ASP A 1 70 ? -0.108 7.84 12.656 1 82.06 70 ASP A O 1
ATOM 551 N N . ALA A 1 71 ? 1.528 7.766 11.156 1 80.31 71 ALA A N 1
ATOM 552 C CA . ALA A 1 71 ? 1.89 9.164 11.375 1 80.31 71 ALA A CA 1
ATOM 553 C C . ALA A 1 71 ? 0.737 10.094 11 1 80.31 71 ALA A C 1
ATOM 555 O O . ALA A 1 71 ? 0.435 11.039 11.734 1 80.31 71 ALA A O 1
ATOM 556 N N . LEU A 1 72 ? 0.071 9.859 9.898 1 83.88 72 LEU A N 1
ATOM 557 C CA . LEU A 1 72 ? -1.046 10.688 9.461 1 83.88 72 LEU A CA 1
ATOM 558 C C . LEU A 1 72 ? -2.197 10.625 10.453 1 83.88 72 LEU A C 1
ATOM 560 O O . LEU A 1 72 ? -2.822 11.648 10.75 1 83.88 72 LEU A O 1
ATOM 564 N N . THR A 1 73 ? -2.398 9.445 10.93 1 85.5 73 THR A N 1
ATOM 565 C CA . THR A 1 73 ? -3.445 9.258 11.93 1 85.5 73 THR A CA 1
ATOM 566 C C . THR A 1 73 ? -3.125 10.039 13.203 1 85.5 73 THR A C 1
ATOM 568 O O . THR A 1 73 ? -3.992 10.719 13.758 1 85.5 73 THR A O 1
ATOM 571 N N . HIS A 1 74 ? -1.926 9.969 13.555 1 82.25 74 HIS A N 1
ATOM 572 C CA . HIS A 1 74 ? -1.487 10.641 14.773 1 82.25 74 HIS A CA 1
ATOM 573 C C . HIS A 1 74 ? -1.598 12.156 14.641 1 82.25 74 HIS A C 1
ATOM 575 O O . HIS A 1 74 ? -1.901 12.852 15.609 1 82.25 74 HIS A O 1
ATOM 581 N N . CYS A 1 75 ? -1.415 12.633 13.477 1 82.94 75 CYS A N 1
ATOM 582 C CA . CYS A 1 75 ? -1.445 14.07 13.219 1 82.94 75 CYS A CA 1
ATOM 583 C C . CYS A 1 75 ? -2.875 14.555 13.016 1 82.94 75 CYS A C 1
ATOM 585 O O . CYS A 1 75 ? -3.111 15.758 12.875 1 82.94 75 CYS A O 1
ATOM 587 N N . GLY A 1 76 ? -3.748 13.625 12.938 1 85.56 76 GLY A N 1
ATOM 588 C CA . GLY A 1 76 ? -5.145 14.008 12.82 1 85.56 76 GLY A CA 1
ATOM 589 C C . GLY A 1 76 ? -5.523 14.445 11.422 1 85.56 76 GLY A C 1
ATOM 590 O O . GLY A 1 76 ? -6.332 15.359 11.242 1 85.56 76 GLY A O 1
ATOM 591 N N . VAL A 1 77 ? -4.9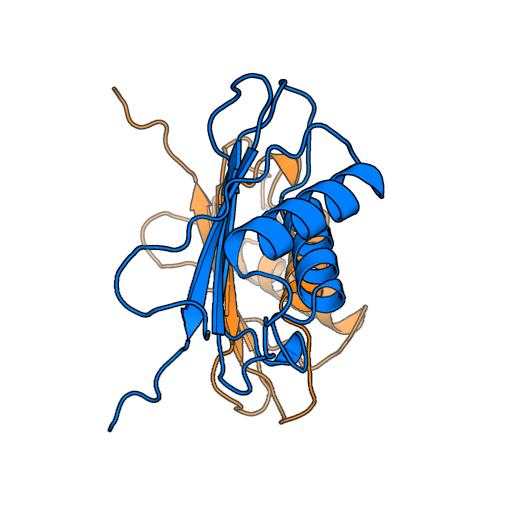3 13.891 10.461 1 85.19 77 VAL A N 1
ATOM 592 C CA . VAL A 1 77 ? -5.223 14.234 9.07 1 85.19 77 VAL A CA 1
ATOM 593 C C . VAL A 1 77 ? -6.621 13.734 8.703 1 85.19 77 VAL A C 1
ATOM 595 O O . VAL A 1 77 ? -7.324 14.375 7.918 1 85.19 77 VAL A O 1
ATOM 598 N N . TRP A 1 78 ? -6.953 12.625 9.219 1 89.44 78 TRP A N 1
ATOM 599 C CA . TRP A 1 78 ? -8.273 12.039 9.023 1 89.44 78 TRP A CA 1
ATOM 600 C C . TRP A 1 78 ? -8.859 11.555 10.352 1 89.44 78 TRP A C 1
ATOM 602 O O . TRP A 1 78 ? -8.172 11.562 11.375 1 89.44 78 TRP A O 1
ATOM 612 N N . LEU A 1 79 ? -10.188 11.188 10.289 1 91.75 79 LEU A N 1
ATOM 613 C CA . LEU A 1 79 ? -10.875 10.672 11.469 1 91.75 79 LEU A CA 1
ATOM 614 C C . LEU A 1 79 ? -10.523 9.211 11.711 1 91.75 79 LEU A C 1
ATOM 616 O O . LEU A 1 79 ? -10.383 8.781 12.852 1 91.75 79 LEU A O 1
ATOM 620 N N . ASP A 1 80 ? -10.344 8.523 10.625 1 90.94 80 ASP A N 1
ATOM 621 C CA . ASP A 1 80 ? -10.109 7.086 10.625 1 90.94 80 ASP A CA 1
ATOM 622 C C . ASP A 1 80 ? -9.391 6.648 9.352 1 90.94 80 ASP A C 1
ATOM 624 O O . ASP A 1 80 ? -9.766 7.055 8.25 1 90.94 80 ASP A O 1
ATOM 628 N N . ASP A 1 81 ? -8.305 5.844 9.562 1 88.25 81 ASP A N 1
ATOM 629 C CA . ASP A 1 81 ? -7.551 5.457 8.367 1 88.25 81 ASP A CA 1
ATOM 630 C C . ASP A 1 81 ? -8.375 4.535 7.477 1 88.25 81 ASP A C 1
ATOM 632 O O . ASP A 1 81 ? -8 4.27 6.332 1 88.25 81 ASP A O 1
ATOM 636 N N . PHE A 1 82 ? -9.656 4.168 7.938 1 89.88 82 PHE A N 1
ATOM 637 C CA . PHE A 1 82 ? -10.586 3.445 7.086 1 89.88 82 PHE A CA 1
ATOM 638 C C . PHE A 1 82 ? -11.078 4.332 5.945 1 89.88 82 PHE A C 1
ATOM 640 O O . PHE A 1 82 ? -11.594 3.836 4.941 1 89.88 82 PHE A O 1
ATOM 647 N N . GLN A 1 83 ? -10.852 5.586 6.09 1 92.88 83 GLN A N 1
ATOM 648 C CA . GLN A 1 83 ? -11.273 6.547 5.078 1 92.88 83 GLN A CA 1
ATOM 649 C C . GLN A 1 83 ? -10.422 6.43 3.818 1 92.88 83 GLN A C 1
ATOM 651 O O . GLN A 1 83 ? -10.773 6.9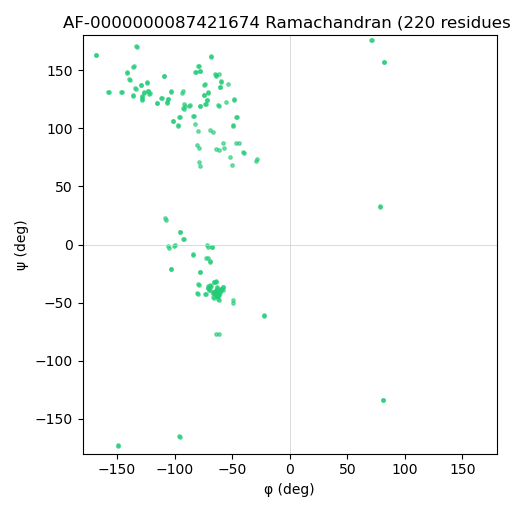73 2.77 1 92.88 83 GLN A O 1
ATOM 656 N N . VAL A 1 84 ? -9.312 5.688 3.896 1 93.75 84 VAL A N 1
ATOM 657 C CA . VAL A 1 84 ? -8.445 5.535 2.734 1 93.75 84 VAL A CA 1
ATOM 658 C C . VAL A 1 84 ? -9.047 4.523 1.766 1 93.75 84 VAL A C 1
ATOM 660 O O . VAL A 1 84 ? -9.188 3.344 2.102 1 93.75 84 VAL A O 1
ATOM 663 N N . ASP A 1 85 ? -9.344 4.996 0.534 1 95.19 85 ASP A N 1
ATOM 664 C CA . ASP A 1 85 ? -9.945 4.113 -0.459 1 95.19 85 ASP A CA 1
ATOM 665 C C . ASP A 1 85 ? -8.914 3.668 -1.496 1 95.19 85 ASP A C 1
ATOM 667 O O . ASP A 1 85 ? -9.148 2.717 -2.244 1 95.19 85 ASP A O 1
ATOM 671 N N . TRP A 1 86 ? -7.906 4.391 -1.604 1 94.94 86 TRP A N 1
ATOM 672 C CA . TRP A 1 86 ? -6.812 4.047 -2.506 1 94.94 86 TRP A CA 1
ATOM 673 C C . TRP A 1 86 ? -5.473 4.488 -1.934 1 94.94 86 TRP A C 1
ATOM 675 O O . TRP A 1 86 ? -5.332 5.629 -1.478 1 94.94 86 TRP A O 1
ATOM 685 N N . VAL A 1 87 ? -4.543 3.559 -1.963 1 94.25 87 VAL A N 1
ATOM 686 C CA . VAL A 1 87 ? -3.207 3.9 -1.484 1 94.25 87 VAL A CA 1
ATOM 687 C C . VAL A 1 87 ? -2.156 3.268 -2.393 1 94.25 87 VAL A C 1
ATOM 689 O O . VAL A 1 87 ? -2.355 2.166 -2.91 1 94.25 87 VAL A O 1
ATOM 692 N N . SER A 1 88 ? -1.105 3.982 -2.619 1 94.25 88 SER A N 1
ATOM 693 C CA . SER A 1 88 ? 0.023 3.451 -3.375 1 94.25 88 SER A CA 1
ATOM 694 C C . SER A 1 88 ? 1.351 3.924 -2.793 1 94.25 88 SER A C 1
ATOM 696 O O . SER A 1 88 ? 1.438 5.027 -2.248 1 94.25 88 SER A O 1
ATOM 698 N N . VAL A 1 89 ? 2.305 3.08 -2.934 1 93.06 89 VAL A N 1
ATOM 699 C CA . VAL A 1 89 ? 3.68 3.43 -2.59 1 93.06 89 VAL A CA 1
ATOM 700 C C . VAL A 1 89 ? 4.625 2.963 -3.695 1 93.06 89 VAL A C 1
ATOM 702 O O . VAL A 1 89 ? 4.469 1.861 -4.227 1 93.06 89 VAL A O 1
ATOM 705 N N . GLU A 1 90 ? 5.484 3.842 -4.027 1 95.25 90 GLU A N 1
ATOM 706 C CA . GLU A 1 90 ? 6.473 3.564 -5.066 1 95.25 90 GLU A CA 1
ATOM 707 C C . GLU A 1 90 ? 7.891 3.779 -4.551 1 95.25 90 GLU A C 1
ATOM 709 O O . GLU A 1 90 ? 8.156 4.742 -3.822 1 95.25 90 GLU A O 1
ATOM 714 N N . ARG A 1 91 ? 8.727 2.898 -4.945 1 95.12 91 ARG A N 1
ATOM 715 C CA . ARG A 1 91 ? 10.148 3.09 -4.676 1 95.12 91 ARG A CA 1
ATOM 716 C C . ARG A 1 91 ? 10.734 4.18 -5.566 1 95.12 91 ARG A C 1
ATOM 718 O O . ARG A 1 91 ? 10.656 4.098 -6.793 1 95.12 91 ARG A O 1
ATOM 725 N N . GLY A 1 92 ? 11.258 5.176 -4.945 1 93.56 92 GLY A N 1
ATOM 726 C CA . GLY A 1 92 ? 11.93 6.23 -5.691 1 93.56 92 GLY A CA 1
ATOM 727 C C . GLY A 1 92 ? 13.43 6.035 -5.77 1 93.56 92 GLY A C 1
ATOM 728 O O . GLY A 1 92 ? 13.93 4.926 -5.582 1 93.56 92 GLY A O 1
ATOM 729 N N . ALA A 1 93 ? 14.039 7.121 -6.16 1 93.62 93 ALA A N 1
ATOM 730 C CA . ALA A 1 93 ? 15.492 7.117 -6.258 1 93.62 93 ALA A CA 1
ATOM 731 C C . ALA A 1 93 ? 16.141 7.023 -4.879 1 93.62 93 ALA A C 1
ATOM 733 O O . ALA A 1 93 ? 15.461 7.168 -3.859 1 93.62 93 ALA A O 1
ATOM 734 N N . VAL A 1 94 ? 17.422 6.637 -4.914 1 91.06 94 VAL A N 1
ATOM 735 C CA . VAL A 1 94 ? 18.219 6.672 -3.697 1 91.06 94 VAL A CA 1
ATOM 736 C C . VAL A 1 94 ? 19.031 7.961 -3.654 1 91.06 94 VAL A C 1
ATOM 738 O O . VAL A 1 94 ? 19.969 8.133 -4.441 1 91.06 94 VAL A O 1
ATOM 741 N N . VAL A 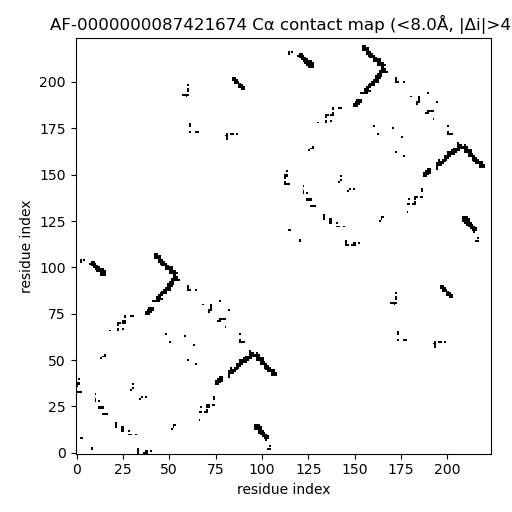1 95 ? 18.547 8.891 -2.857 1 88.81 95 VAL A N 1
ATOM 742 C CA . VAL A 1 95 ? 19.188 10.195 -2.744 1 88.81 95 VAL A CA 1
ATOM 743 C C . VAL A 1 95 ? 19.266 10.609 -1.277 1 88.81 95 VAL A C 1
ATOM 745 O O . VAL A 1 95 ? 18.25 10.664 -0.589 1 88.81 95 VAL A O 1
ATOM 748 N N . ALA A 1 96 ? 20.406 10.961 -0.854 1 84.06 96 ALA A N 1
ATOM 749 C CA . ALA A 1 96 ? 20.516 11.484 0.503 1 84.06 96 ALA A CA 1
ATOM 750 C C . ALA A 1 96 ? 19.953 12.898 0.59 1 84.06 96 ALA A C 1
ATOM 752 O O . ALA A 1 96 ? 20.156 13.719 -0.312 1 84.06 96 ALA A O 1
ATOM 753 N N . PRO A 1 97 ? 19.219 13.164 1.67 1 79.88 97 PRO A N 1
ATOM 754 C CA . PRO A 1 97 ? 18.984 12.43 2.918 1 79.88 97 PRO A CA 1
ATOM 755 C C . PRO A 1 97 ? 17.766 11.516 2.852 1 79.88 97 PRO A C 1
ATOM 757 O O . PRO A 1 97 ? 17.484 10.789 3.811 1 79.88 97 PRO A O 1
ATOM 760 N N . GLY A 1 98 ? 17.172 11.422 1.729 1 79.44 98 GLY A N 1
ATOM 761 C CA . GLY A 1 98 ? 15.914 10.695 1.561 1 79.44 98 GLY A CA 1
ATOM 762 C C . GLY A 1 98 ? 14.695 11.508 1.966 1 79.44 98 GLY A C 1
ATOM 763 O O . GLY A 1 98 ? 14.812 12.5 2.686 1 79.44 98 GLY A O 1
ATOM 764 N N . TRP A 1 99 ? 13.586 11.109 1.415 1 79 99 TRP A N 1
ATOM 765 C CA . TRP A 1 99 ? 12.328 11.75 1.775 1 79 99 TRP A CA 1
ATOM 766 C C . TRP A 1 99 ? 11.141 10.945 1.248 1 79 99 TRP A C 1
ATOM 768 O O . TRP A 1 99 ? 11.305 10.07 0.398 1 79 99 TRP A O 1
ATOM 778 N N . LEU A 1 100 ? 9.984 11.25 1.825 1 81.75 100 LEU A N 1
ATOM 779 C CA . LEU A 1 100 ? 8.727 10.734 1.284 1 81.75 100 LEU A CA 1
ATOM 780 C C . LEU A 1 100 ? 7.941 11.836 0.583 1 81.75 100 LEU A C 1
ATOM 782 O O . LEU A 1 100 ? 7.738 12.914 1.149 1 81.75 100 LEU A O 1
ATOM 786 N N . ASP A 1 101 ? 7.668 11.617 -0.65 1 83.56 101 ASP A N 1
ATOM 787 C CA . ASP A 1 101 ? 6.727 12.484 -1.349 1 83.56 101 ASP A CA 1
ATOM 788 C C . ASP A 1 101 ? 5.305 11.93 -1.271 1 83.56 101 ASP A C 1
ATOM 790 O O . ASP A 1 101 ? 5.023 10.852 -1.795 1 83.56 101 ASP A O 1
ATOM 794 N N . VAL A 1 102 ? 4.426 12.727 -0.6 1 84 102 VAL A N 1
ATOM 795 C CA . VAL A 1 102 ? 3.1 12.195 -0.302 1 84 102 VAL A CA 1
ATOM 796 C C . VAL A 1 102 ? 2.033 13.102 -0.924 1 84 102 VAL A C 1
ATOM 798 O O . VAL A 1 102 ? 2.1 14.32 -0.805 1 84 102 VAL A O 1
ATOM 801 N N . GLU A 1 103 ? 1.181 12.5 -1.593 1 85.94 103 GLU A N 1
ATOM 802 C CA . GLU A 1 103 ? -0.005 13.188 -2.09 1 85.94 103 GLU A CA 1
ATOM 803 C C . GLU A 1 103 ? -1.275 12.633 -1.455 1 85.94 103 GLU A C 1
ATOM 805 O O . GLU A 1 103 ? -1.525 11.43 -1.51 1 85.94 103 GLU A O 1
ATOM 810 N N . LEU A 1 104 ? -1.99 13.477 -0.82 1 86.19 104 LEU A N 1
ATOM 811 C CA . LEU A 1 104 ? -3.291 13.141 -0.253 1 86.19 104 LEU A CA 1
ATOM 812 C C . LEU A 1 104 ? -4.41 13.852 -1.007 1 86.19 104 LEU A C 1
ATOM 814 O O . LEU A 1 104 ? -4.363 15.062 -1.202 1 86.19 104 LEU A O 1
ATOM 818 N N . ARG A 1 105 ? -5.387 13.062 -1.484 1 88.25 105 ARG A N 1
ATOM 819 C CA . ARG A 1 105 ? -6.516 13.648 -2.205 1 88.25 105 ARG A CA 1
ATOM 820 C C . ARG A 1 105 ? -7.84 13.156 -1.636 1 88.25 105 ARG A C 1
ATOM 822 O O . ARG A 1 105 ? -7.98 11.977 -1.296 1 88.25 105 ARG A O 1
ATOM 829 N N . ARG A 1 106 ? -8.773 14.133 -1.509 1 89.25 106 ARG A N 1
ATOM 830 C CA . ARG A 1 106 ? -10.148 13.727 -1.218 1 89.25 106 ARG A CA 1
ATOM 831 C C . ARG A 1 106 ? -10.789 13.055 -2.43 1 89.25 106 ARG A C 1
ATOM 833 O O . ARG A 1 106 ? -10.594 13.5 -3.564 1 89.25 106 ARG A O 1
ATOM 840 N N . ILE A 1 107 ? -11.367 11.938 -2.197 1 88.56 107 ILE A N 1
ATOM 841 C CA . ILE A 1 107 ? -12.109 11.289 -3.27 1 88.56 107 ILE A CA 1
ATOM 842 C C . ILE A 1 107 ? -13.516 11.867 -3.348 1 88.56 107 ILE A C 1
ATOM 844 O O . ILE A 1 107 ? -14.234 11.898 -2.346 1 88.56 107 ILE A O 1
ATOM 848 N N . VAL A 1 108 ? -13.766 12.578 -4.371 1 76.62 108 VAL A N 1
ATOM 849 C CA . VAL A 1 108 ? -15.086 13.164 -4.559 1 76.62 108 VAL A CA 1
ATOM 850 C C . VAL A 1 108 ? -16 12.172 -5.27 1 76.62 108 VAL A C 1
ATOM 852 O O . VAL A 1 108 ? -15.594 11.539 -6.246 1 76.62 108 VAL A O 1
ATOM 855 N N . PRO A 1 109 ? -17.172 11.773 -4.562 1 70 109 PRO A N 1
ATOM 856 C CA . PRO A 1 109 ? -18.094 10.859 -5.242 1 70 109 PRO A CA 1
ATOM 857 C C . PRO A 1 109 ? -18.391 11.281 -6.684 1 70 109 PRO A C 1
ATOM 859 O O . PRO A 1 109 ? -18.438 12.477 -6.984 1 70 109 PRO A O 1
ATOM 862 N N . ARG A 1 110 ? -17.844 10.469 -7.59 1 50.03 110 ARG A N 1
ATOM 863 C CA . ARG A 1 110 ? -18.234 10.797 -8.953 1 50.03 110 ARG A CA 1
ATOM 864 C C . ARG A 1 110 ? -19.75 10.969 -9.062 1 50.03 110 ARG A C 1
ATOM 866 O O . ARG A 1 110 ? -20.5 10.25 -8.406 1 50.03 110 ARG A O 1
ATOM 873 N N . GLU A 1 111 ? -20.141 12.234 -9.109 1 39.38 111 GLU A N 1
ATOM 874 C CA . GLU A 1 111 ? -21.547 12.445 -9.445 1 39.38 111 GLU A CA 1
ATOM 875 C C . GLU A 1 111 ? -22 11.477 -10.531 1 39.38 111 GLU A C 1
ATOM 877 O O . GLU A 1 111 ? -21.406 11.406 -11.602 1 39.38 111 GLU A O 1
ATOM 882 N N . VAL A 1 112 ? -22.266 10.297 -10.188 1 32.62 112 VAL A N 1
ATOM 883 C CA . VAL A 1 112 ? -23.125 9.844 -11.266 1 32.62 112 VAL A CA 1
ATOM 884 C C . VAL A 1 112 ? -24.359 10.742 -11.344 1 32.62 112 VAL A C 1
ATOM 886 O O . VAL A 1 112 ? -24.906 11.156 -10.32 1 32.62 112 VAL A O 1
ATOM 889 N N . MET B 1 1 ? 2.83 -19.578 -17.047 1 21.7 1 MET B N 1
ATOM 890 C CA . MET B 1 1 ? 4.031 -19.766 -16.234 1 21.7 1 MET B CA 1
ATOM 891 C C . MET B 1 1 ? 4.438 -18.453 -15.555 1 21.7 1 MET B C 1
ATOM 893 O O . MET B 1 1 ? 4.648 -18.422 -14.344 1 21.7 1 MET B O 1
ATOM 897 N N . ILE B 1 2 ? 5.336 -17.719 -15.953 1 24.56 2 ILE B N 1
ATOM 898 C CA . ILE B 1 2 ? 5.668 -16.359 -15.555 1 24.56 2 ILE B CA 1
ATOM 899 C C . ILE B 1 2 ? 4.441 -15.453 -15.727 1 24.56 2 ILE B C 1
ATOM 901 O O . ILE B 1 2 ? 3.686 -15.602 -16.688 1 24.56 2 ILE B O 1
ATOM 905 N N . VAL B 1 3 ? 3.873 -14.68 -14.594 1 32.56 3 VAL B N 1
ATOM 906 C CA . VAL B 1 3 ? 2.566 -14.047 -14.773 1 32.56 3 VAL B CA 1
ATOM 907 C C . VAL B 1 3 ? 2.523 -13.305 -16.109 1 32.56 3 VAL B C 1
ATOM 909 O O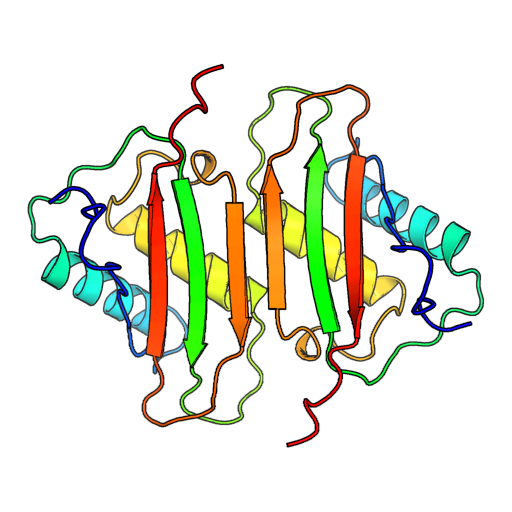 . VAL B 1 3 ? 3.377 -12.461 -16.375 1 32.56 3 VAL B O 1
ATOM 912 N N . ARG B 1 4 ? 2.152 -13.953 -17.281 1 29.56 4 ARG B N 1
ATOM 913 C CA . ARG B 1 4 ? 2.23 -13.594 -18.688 1 29.56 4 ARG B CA 1
ATOM 914 C C . ARG B 1 4 ? 1.688 -12.195 -18.938 1 29.56 4 ARG B C 1
ATOM 916 O O . ARG B 1 4 ? 0.729 -11.773 -18.281 1 29.56 4 ARG B O 1
ATOM 923 N N . ALA B 1 5 ? 2.391 -11.211 -19.562 1 32.12 5 ALA B N 1
ATOM 924 C CA . ALA B 1 5 ? 2.152 -9.922 -20.219 1 32.12 5 ALA B CA 1
ATOM 925 C C . ALA B 1 5 ? 0.713 -9.812 -20.703 1 32.12 5 ALA B C 1
ATOM 927 O O . ALA B 1 5 ? 0.188 -8.711 -20.875 1 32.12 5 ALA B O 1
ATOM 928 N N . GLY B 1 6 ? 0.234 -10.688 -21.609 1 31.25 6 GLY B N 1
ATOM 929 C CA . GLY B 1 6 ? -0.985 -10.555 -22.391 1 31.25 6 GLY B CA 1
ATOM 930 C C . GLY B 1 6 ? -2.236 -10.484 -21.531 1 31.25 6 GLY B C 1
ATOM 931 O O . GLY B 1 6 ? -3.094 -9.625 -21.75 1 31.25 6 GLY B O 1
ATOM 932 N N . ARG B 1 7 ? -2.783 -11.695 -20.922 1 31.45 7 ARG B N 1
ATOM 933 C CA . ARG B 1 7 ? -4.016 -11.844 -20.141 1 31.45 7 ARG B CA 1
ATOM 934 C C . ARG B 1 7 ? -3.816 -11.383 -18.703 1 31.45 7 ARG B C 1
ATOM 936 O O . ARG B 1 7 ? -2.832 -11.75 -18.062 1 31.45 7 ARG B O 1
ATOM 943 N N . LYS B 1 8 ? -4.18 -10.156 -18.297 1 36.97 8 LYS B N 1
ATOM 944 C CA . LYS B 1 8 ? -4.117 -9.5 -17 1 36.97 8 LYS B CA 1
ATOM 945 C C . LYS B 1 8 ? -4.215 -10.516 -15.867 1 36.97 8 LYS B C 1
ATOM 947 O O . LYS B 1 8 ? -5.254 -11.156 -15.688 1 36.97 8 LYS B O 1
ATOM 952 N N . PRO B 1 9 ? -3.201 -11.312 -15.586 1 39.75 9 PRO B N 1
ATOM 953 C CA . PRO B 1 9 ? -3.475 -12.328 -14.57 1 39.75 9 PRO B CA 1
ATOM 954 C C . PRO B 1 9 ? -4.109 -11.75 -13.312 1 39.75 9 PRO B C 1
ATOM 956 O O . PRO B 1 9 ? -3.504 -10.906 -12.641 1 39.75 9 PRO B O 1
ATOM 959 N N . PHE B 1 10 ? -5.305 -11.305 -13.422 1 42.53 10 PHE B N 1
ATOM 960 C CA . PHE B 1 10 ? -6.121 -10.93 -12.281 1 42.53 10 PHE B CA 1
ATOM 961 C C . PHE B 1 10 ? -6.363 -12.125 -11.367 1 42.53 10 PHE B C 1
ATOM 963 O O . PHE B 1 10 ? -6.652 -13.227 -11.844 1 42.53 10 PHE B O 1
ATOM 970 N N . VAL B 1 11 ? -5.453 -12.469 -10.516 1 42.53 11 VAL B N 1
ATOM 971 C CA . VAL B 1 11 ? -5.93 -13.453 -9.555 1 42.53 11 VAL B CA 1
ATOM 972 C C . VAL B 1 11 ? -6.996 -12.828 -8.656 1 42.53 11 VAL B C 1
ATOM 974 O O . VAL B 1 11 ? -6.828 -11.703 -8.172 1 42.53 11 VAL B O 1
ATOM 977 N N . SER B 1 12 ? -8.266 -13 -8.93 1 41 12 SER B N 1
ATOM 978 C CA . SER B 1 12 ? -9.344 -12.578 -8.047 1 41 12 SER B CA 1
ATOM 979 C C . SER B 1 12 ? -9.531 -13.562 -6.895 1 41 12 SER B C 1
ATOM 981 O O . SER B 1 12 ? -9.531 -14.781 -7.105 1 41 12 SER B O 1
ATOM 983 N N . THR B 1 13 ? -8.844 -13.492 -5.926 1 40.53 13 THR B N 1
ATOM 984 C CA . THR B 1 13 ? -9.188 -14.422 -4.852 1 40.53 13 THR B CA 1
ATOM 985 C C . THR B 1 13 ? -10.188 -13.789 -3.889 1 40.53 13 THR B C 1
ATOM 987 O O . THR B 1 13 ? -10.227 -12.562 -3.746 1 40.53 13 THR B O 1
ATOM 990 N N . PHE B 1 14 ? -11.328 -14.477 -3.834 1 39.44 14 PHE B N 1
ATOM 991 C CA . PHE B 1 14 ? -12.383 -14.172 -2.869 1 39.44 14 PHE B CA 1
ATOM 992 C C . PHE B 1 14 ? -11.844 -14.25 -1.444 1 39.44 14 PHE B C 1
ATOM 994 O O . PHE B 1 14 ? -11.188 -15.227 -1.077 1 39.44 14 PHE B O 1
ATOM 1001 N N . ILE B 1 15 ? -11.281 -13.336 -0.974 1 41.03 15 ILE B N 1
ATOM 1002 C CA . ILE B 1 15 ? -10.805 -13.531 0.392 1 41.03 15 ILE B CA 1
ATOM 1003 C C . ILE B 1 15 ? -11.961 -13.359 1.371 1 41.03 15 ILE B C 1
ATOM 1005 O O . ILE B 1 15 ? -12.531 -12.273 1.486 1 41.03 15 ILE B O 1
ATOM 1009 N N . LYS B 1 16 ? -12.836 -14.266 1.388 1 43.25 16 LYS B N 1
ATOM 1010 C CA . LYS B 1 16 ? -13.844 -14.352 2.441 1 43.25 16 LYS B CA 1
ATOM 1011 C C . LYS B 1 16 ? -13.203 -14.266 3.822 1 43.25 16 LYS B C 1
ATOM 1013 O O . LYS B 1 16 ? -13.883 -13.953 4.809 1 43.25 16 LYS B O 1
ATOM 1018 N N . ALA B 1 17 ? -12.156 -15.062 3.969 1 45.38 17 ALA B N 1
ATOM 1019 C CA . ALA B 1 17 ? -11.734 -15.383 5.328 1 45.38 17 ALA B CA 1
ATOM 1020 C C . ALA B 1 17 ? -10.656 -14.406 5.812 1 45.38 17 ALA B C 1
ATOM 1022 O O . ALA B 1 17 ? -10.023 -13.719 5.004 1 45.38 17 ALA B O 1
ATOM 1023 N N . GLU B 1 18 ? -10.773 -13.93 6.84 1 53.72 18 GLU B N 1
ATOM 1024 C CA . GLU B 1 18 ? -9.734 -13.18 7.547 1 53.72 18 GLU B CA 1
ATOM 1025 C C . GLU B 1 18 ? -8.555 -14.086 7.898 1 53.72 18 GLU B C 1
ATOM 1027 O O . GLU B 1 18 ? -8.664 -15.312 7.855 1 53.72 18 GLU B O 1
ATOM 1032 N N . GLY B 1 19 ? -7.488 -13.664 7.91 1 54.91 19 GLY B N 1
ATOM 1033 C CA . GLY B 1 19 ? -6.355 -14.344 8.523 1 54.91 19 GLY B CA 1
ATOM 1034 C C . GLY B 1 19 ? -5.758 -15.422 7.637 1 54.91 19 GLY B C 1
ATOM 1035 O O . GLY B 1 19 ? -5.535 -15.203 6.445 1 54.91 19 GLY B O 1
ATOM 1036 N N . VAL B 1 20 ? -5.543 -16.5 8.273 1 59.38 20 VAL B N 1
ATOM 1037 C CA . VAL B 1 20 ? -4.863 -17.688 7.754 1 59.38 20 VAL B CA 1
ATOM 1038 C C . VAL B 1 20 ? -5.66 -18.266 6.594 1 59.38 20 VAL B C 1
ATOM 1040 O O . VAL B 1 20 ? -5.09 -18.672 5.574 1 59.38 20 VAL B O 1
ATOM 1043 N N . ALA B 1 21 ? -6.914 -18.203 6.734 1 64 21 ALA B N 1
ATOM 1044 C CA . ALA B 1 21 ? -7.75 -18.797 5.699 1 64 21 ALA B CA 1
ATOM 1045 C C . ALA B 1 21 ? -7.656 -18.016 4.395 1 64 21 ALA B C 1
ATOM 1047 O O . ALA B 1 21 ? -7.645 -18.594 3.307 1 64 21 ALA B O 1
ATOM 1048 N N . TYR B 1 22 ? -7.543 -16.75 4.543 1 64.69 22 TYR B N 1
ATOM 1049 C CA . TYR B 1 22 ? -7.387 -15.906 3.363 1 64.69 22 TYR B CA 1
ATOM 1050 C C . TYR B 1 22 ? -6.062 -16.188 2.664 1 64.69 22 TYR B C 1
ATOM 1052 O O . TYR B 1 22 ? -6.023 -16.375 1.445 1 64.69 22 TYR B O 1
ATOM 1060 N N . ARG B 1 23 ? -5.094 -16.25 3.473 1 64.81 23 ARG B N 1
ATOM 1061 C CA . ARG B 1 23 ? -3.777 -16.531 2.912 1 64.81 23 ARG B CA 1
ATOM 1062 C C . ARG B 1 23 ? -3.766 -17.844 2.156 1 64.81 23 ARG B C 1
ATOM 1064 O O . ARG B 1 23 ? -3.178 -17.953 1.079 1 64.81 23 ARG B O 1
ATOM 1071 N N . LYS B 1 24 ? -4.469 -18.766 2.732 1 69.94 24 LYS B N 1
ATOM 1072 C CA . LYS B 1 24 ? -4.508 -20.094 2.111 1 69.94 24 LYS B CA 1
ATOM 1073 C C . LYS B 1 24 ? -5.289 -20.062 0.801 1 69.94 24 LYS B C 1
ATOM 1075 O O . LYS B 1 24 ? -4.898 -20.703 -0.177 1 69.94 24 LYS B O 1
ATOM 1080 N N . ALA B 1 25 ? -6.316 -19.312 0.873 1 71.94 25 ALA B N 1
ATOM 1081 C CA . ALA B 1 25 ? -7.145 -19.219 -0.325 1 71.94 25 ALA B CA 1
ATOM 1082 C C . ALA B 1 25 ? -6.398 -18.531 -1.461 1 71.94 25 ALA B C 1
ATOM 1084 O O . ALA B 1 25 ? -6.461 -18.969 -2.611 1 71.94 25 ALA B O 1
ATOM 1085 N N . VAL B 1 26 ? -5.73 -17.531 -1.112 1 69.94 26 VAL B N 1
ATOM 1086 C CA . VAL B 1 26 ? -4.934 -16.812 -2.1 1 69.94 26 VAL B CA 1
ATOM 1087 C C . VAL B 1 26 ? -3.855 -17.734 -2.668 1 69.94 26 VAL B C 1
ATOM 1089 O O . VAL B 1 26 ? -3.656 -17.781 -3.885 1 69.94 26 VAL B O 1
ATOM 1092 N N . ALA B 1 27 ? -3.25 -18.422 -1.765 1 70.81 27 ALA B N 1
ATOM 1093 C CA . ALA B 1 27 ? -2.197 -19.344 -2.18 1 70.81 27 ALA B CA 1
ATOM 1094 C C . ALA B 1 27 ? -2.744 -20.406 -3.125 1 70.81 27 ALA B C 1
ATOM 1096 O O . ALA B 1 27 ? -2.107 -20.75 -4.129 1 70.81 27 ALA B O 1
ATOM 1097 N N . ALA B 1 28 ? -3.889 -20.875 -2.789 1 74.06 28 ALA B N 1
ATOM 1098 C CA . ALA B 1 28 ? -4.508 -21.906 -3.619 1 74.06 28 ALA B CA 1
ATOM 1099 C C . ALA B 1 28 ? -4.836 -21.359 -5.008 1 74.06 28 ALA B C 1
ATOM 1101 O O . ALA B 1 28 ? -4.629 -22.047 -6.012 1 74.06 28 ALA B O 1
ATOM 1102 N N . ALA B 1 29 ? -5.312 -20.188 -4.984 1 74.06 29 ALA B N 1
ATOM 1103 C CA . ALA B 1 29 ? -5.66 -19.547 -6.258 1 74.06 29 ALA B CA 1
ATOM 1104 C C . ALA B 1 29 ? -4.418 -19.344 -7.117 1 74.06 29 ALA B C 1
ATOM 1106 O O . ALA B 1 29 ? -4.449 -19.547 -8.328 1 74.06 29 ALA B O 1
ATOM 1107 N N . ILE B 1 30 ? -3.379 -18.938 -6.562 1 72.94 30 ILE B N 1
ATOM 1108 C CA . ILE B 1 30 ? -2.121 -18.703 -7.266 1 72.94 30 ILE B CA 1
ATOM 1109 C C . ILE B 1 30 ? -1.584 -20.031 -7.809 1 72.94 30 ILE B C 1
ATOM 1111 O O . ILE B 1 30 ? -1.145 -20.109 -8.961 1 72.94 30 ILE B O 1
ATOM 1115 N N . ARG B 1 31 ? -1.701 -21 -6.973 1 73.88 31 ARG B N 1
ATOM 1116 C CA . ARG B 1 31 ? -1.229 -22.328 -7.391 1 73.88 31 ARG B CA 1
ATOM 1117 C C . ARG B 1 31 ? -2.07 -22.859 -8.539 1 73.88 31 ARG B C 1
ATOM 1119 O O . ARG B 1 31 ? -1.545 -23.516 -9.445 1 73.88 31 ARG B O 1
ATOM 1126 N N . GLU B 1 32 ? -3.287 -22.609 -8.383 1 74.81 32 GLU B N 1
ATOM 1127 C CA . GLU B 1 32 ? -4.184 -23.062 -9.438 1 74.81 32 GLU B CA 1
ATOM 1128 C C . GLU B 1 32 ? -3.879 -22.375 -10.758 1 74.81 32 GLU B C 1
ATOM 1130 O O . GLU B 1 32 ? -3.912 -23 -11.82 1 74.81 32 GLU B O 1
ATOM 1135 N N . ARG B 1 33 ? -3.615 -21.172 -10.641 1 71.31 33 ARG B N 1
ATOM 1136 C CA . ARG B 1 33 ? -3.447 -20.359 -11.852 1 71.31 33 ARG B CA 1
ATOM 1137 C C . ARG B 1 33 ? -2.059 -20.562 -12.445 1 71.31 33 ARG B C 1
ATOM 1139 O O . ARG B 1 33 ? -1.904 -20.625 -13.672 1 71.31 33 ARG B O 1
ATOM 1146 N N . PHE B 1 34 ? -1.106 -20.594 -11.625 1 69.88 34 PHE B N 1
ATOM 1147 C CA . PHE B 1 34 ? 0.254 -20.578 -12.148 1 69.88 34 PHE B CA 1
ATOM 1148 C C . PHE B 1 34 ? 0.888 -21.953 -12.023 1 69.88 34 PHE B C 1
ATOM 1150 O O . PHE B 1 34 ? 1.931 -22.234 -12.625 1 69.88 34 PHE B O 1
ATOM 1157 N N . GLY B 1 35 ? 0.069 -22.812 -11.445 1 65.75 35 GLY B N 1
ATOM 1158 C CA . GLY B 1 35 ? 0.496 -24.203 -11.359 1 65.75 35 GLY B CA 1
ATOM 1159 C C . GLY B 1 35 ? 1.633 -24.422 -10.375 1 65.75 35 GLY B C 1
ATOM 1160 O O . GLY B 1 35 ? 2.082 -23.469 -9.727 1 65.75 35 GLY B O 1
ATOM 1161 N N . GLU B 1 36 ? 1.912 -25.734 -10.289 1 66.69 36 GLU B N 1
ATOM 1162 C CA . GLU B 1 36 ? 2.965 -26.219 -9.398 1 66.69 36 GLU B CA 1
ATOM 1163 C C . GLU B 1 36 ? 4.348 -25.844 -9.938 1 66.69 36 GLU B C 1
ATOM 1165 O O . GLU B 1 36 ? 5.344 -25.969 -9.219 1 66.69 36 GLU B O 1
ATOM 1170 N N . ARG B 1 37 ? 4.305 -25.203 -11.102 1 71 37 ARG B N 1
ATOM 1171 C CA . ARG B 1 37 ? 5.598 -24.922 -11.711 1 71 37 ARG B CA 1
ATOM 1172 C C . ARG B 1 37 ? 5.93 -23.438 -11.602 1 71 37 ARG B C 1
ATOM 1174 O O . ARG B 1 37 ? 6.738 -22.906 -12.375 1 71 37 ARG B O 1
ATOM 1181 N N . LEU B 1 38 ? 5.32 -22.812 -10.719 1 76.38 38 LEU B N 1
ATOM 1182 C CA . LEU B 1 38 ? 5.637 -21.406 -10.523 1 76.38 38 LEU B CA 1
ATOM 1183 C C . LEU B 1 38 ? 7.098 -21.219 -10.125 1 76.38 38 LEU B C 1
ATOM 1185 O O . LEU B 1 38 ? 7.582 -21.891 -9.211 1 76.38 38 LEU B O 1
ATOM 1189 N N . ARG B 1 39 ? 7.816 -20.5 -10.961 1 83.5 39 ARG B N 1
ATOM 1190 C CA . ARG B 1 39 ? 9.172 -20.109 -10.609 1 83.5 39 ARG B CA 1
ATOM 1191 C C . ARG B 1 39 ? 9.219 -18.641 -10.18 1 83.5 39 ARG B C 1
ATOM 1193 O O . ARG B 1 39 ? 8.625 -17.781 -10.828 1 83.5 39 ARG B O 1
ATOM 1200 N N . PRO B 1 40 ? 9.852 -18.484 -9.094 1 89.12 40 PRO B N 1
ATOM 1201 C CA . PRO B 1 40 ? 9.938 -17.078 -8.656 1 89.12 40 PRO B CA 1
ATOM 1202 C C . PRO B 1 40 ? 10.656 -16.188 -9.664 1 89.12 40 PRO B C 1
ATOM 1204 O O . PRO B 1 40 ? 11.609 -16.625 -10.32 1 89.12 40 PRO B O 1
ATOM 1207 N N . THR B 1 41 ? 10.109 -15.086 -9.883 1 89.06 41 THR B N 1
ATOM 1208 C CA . THR B 1 41 ? 10.789 -14.086 -10.711 1 89.06 41 THR B CA 1
ATOM 1209 C C . THR B 1 41 ? 11.875 -13.375 -9.922 1 89.06 41 THR B C 1
ATOM 1211 O O . THR B 1 41 ? 11.734 -13.156 -8.711 1 89.06 41 THR B O 1
ATOM 1214 N N . ALA B 1 42 ? 12.898 -12.977 -10.656 1 92.44 42 ALA B N 1
ATOM 1215 C CA . ALA B 1 42 ? 13.953 -12.156 -10.062 1 92.44 42 ALA B CA 1
ATOM 1216 C C . ALA B 1 42 ? 13.758 -10.68 -10.422 1 92.44 42 ALA B C 1
ATOM 1218 O O . ALA B 1 42 ? 14.5 -9.82 -9.953 1 92.44 42 ALA B O 1
ATOM 1219 N N . ALA B 1 43 ? 12.75 -10.422 -11.172 1 92.75 43 ALA B N 1
ATOM 1220 C CA . ALA B 1 43 ? 12.531 -9.062 -11.672 1 92.75 43 ALA B CA 1
ATOM 1221 C C . ALA B 1 43 ? 11.906 -8.18 -10.594 1 92.75 43 ALA B C 1
ATOM 1223 O O . ALA B 1 43 ? 11.312 -8.68 -9.641 1 92.75 43 ALA B O 1
ATOM 1224 N N . ARG B 1 44 ? 12.211 -6.895 -10.789 1 94.44 44 ARG B N 1
ATOM 1225 C CA . ARG B 1 44 ? 11.383 -5.949 -10.055 1 94.44 44 ARG B CA 1
ATOM 1226 C C . ARG B 1 44 ? 9.93 -6.02 -10.516 1 94.44 44 ARG B C 1
ATOM 1228 O O . ARG B 1 44 ? 9.656 -6.238 -11.695 1 94.44 44 ARG B O 1
ATOM 1235 N N . VAL B 1 45 ? 9 -5.805 -9.539 1 93.25 45 VAL B N 1
ATOM 1236 C CA . VAL B 1 45 ? 7.605 -6.035 -9.891 1 93.25 45 VAL B CA 1
ATOM 1237 C C . VAL B 1 45 ? 6.738 -4.902 -9.352 1 93.25 45 VAL B C 1
ATOM 1239 O O . VAL B 1 45 ? 7.148 -4.18 -8.445 1 93.25 45 VAL B O 1
ATOM 1242 N N . SER B 1 46 ? 5.641 -4.699 -10.039 1 93.5 46 SER B N 1
ATOM 1243 C CA . SER B 1 46 ? 4.535 -3.9 -9.516 1 93.5 46 SER B CA 1
ATOM 1244 C C . SER B 1 46 ? 3.338 -4.773 -9.172 1 93.5 46 SER B C 1
ATOM 1246 O O . SER B 1 46 ? 3.072 -5.773 -9.844 1 93.5 46 SER B O 1
ATOM 1248 N N . VAL B 1 47 ? 2.67 -4.375 -8.125 1 91.38 47 VAL B N 1
ATOM 1249 C CA . VAL B 1 47 ? 1.496 -5.102 -7.648 1 91.38 47 VAL B CA 1
ATOM 1250 C C . VAL B 1 47 ? 0.323 -4.141 -7.488 1 91.38 47 VAL B C 1
ATOM 1252 O O . VAL B 1 47 ? 0.446 -3.107 -6.824 1 91.38 47 VAL B O 1
ATOM 1255 N N . SER B 1 48 ? -0.747 -4.426 -8.109 1 91.81 48 SER B N 1
ATOM 1256 C CA . SER B 1 48 ? -1.979 -3.674 -7.906 1 91.81 48 SER B CA 1
ATOM 1257 C C . SER B 1 48 ? -3.121 -4.586 -7.477 1 91.81 48 SER B C 1
ATOM 1259 O O . SER B 1 48 ? -3.34 -5.641 -8.078 1 91.81 48 SER B O 1
ATOM 1261 N N . VAL B 1 49 ? -3.816 -4.129 -6.406 1 89 49 VAL B N 1
ATOM 1262 C CA . VAL B 1 49 ? -4.879 -4.949 -5.836 1 89 49 VAL B CA 1
ATOM 1263 C C . VAL B 1 49 ? -6.172 -4.137 -5.754 1 89 49 VAL B C 1
ATOM 1265 O O . VAL B 1 49 ? -6.156 -2.979 -5.336 1 89 49 VAL B O 1
ATOM 1268 N N . GLU B 1 50 ? -7.207 -4.695 -6.215 1 90.31 50 GLU B N 1
ATOM 1269 C CA . GLU B 1 50 ? -8.539 -4.211 -5.879 1 90.31 50 GLU B CA 1
ATOM 1270 C C . GLU B 1 50 ? -9.234 -5.148 -4.895 1 90.31 50 GLU B C 1
ATOM 1272 O O . GLU B 1 50 ? -9.391 -6.34 -5.168 1 90.31 50 GLU B O 1
ATOM 1277 N N . ALA B 1 51 ? -9.664 -4.566 -3.801 1 88.69 51 ALA B N 1
ATOM 1278 C CA . ALA B 1 51 ? -10.281 -5.367 -2.746 1 88.69 51 ALA B CA 1
ATOM 1279 C C . ALA B 1 51 ? -11.805 -5.25 -2.785 1 88.69 51 ALA B C 1
ATOM 1281 O O . ALA B 1 51 ? -12.359 -4.219 -2.416 1 88.69 51 ALA B O 1
ATOM 1282 N N . VAL B 1 52 ? -12.383 -6.301 -3.234 1 88.06 52 VAL B N 1
ATOM 1283 C CA . VAL B 1 52 ? -13.836 -6.391 -3.213 1 88.06 52 VAL B CA 1
ATOM 1284 C C . VAL B 1 52 ? -14.289 -7.141 -1.96 1 88.06 52 VAL B C 1
ATOM 1286 O O . VAL B 1 52 ? -14.109 -8.352 -1.854 1 88.06 52 VAL B O 1
ATOM 1289 N N . ALA B 1 53 ? -14.898 -6.367 -1.046 1 86.94 53 ALA B N 1
ATOM 1290 C CA . ALA B 1 53 ? -15.25 -6.93 0.254 1 86.94 53 ALA B CA 1
ATOM 1291 C C . ALA B 1 53 ? -16.562 -7.707 0.177 1 86.94 53 ALA B C 1
ATOM 1293 O O . ALA B 1 53 ? -17.453 -7.348 -0.587 1 86.94 53 ALA B O 1
ATOM 1294 N N . PRO B 1 54 ? -16.703 -8.758 0.997 1 84.69 54 PRO B N 1
ATOM 1295 C CA . PRO B 1 54 ? -17.938 -9.547 0.993 1 84.69 54 PRO B CA 1
ATOM 1296 C C . PRO B 1 54 ? -19.078 -8.867 1.751 1 84.69 54 PRO B C 1
ATOM 1298 O O . PRO B 1 54 ? -20.25 -9.195 1.549 1 84.69 54 PRO B O 1
ATOM 1301 N N . ASP B 1 55 ? -18.641 -7.938 2.711 1 88.56 55 ASP B N 1
ATOM 1302 C CA . ASP B 1 55 ? -19.578 -7.207 3.545 1 88.56 55 ASP B CA 1
ATOM 1303 C C . ASP B 1 55 ? -19.047 -5.828 3.912 1 88.56 55 ASP B C 1
ATOM 1305 O O . ASP B 1 55 ? -18 -5.406 3.406 1 88.56 55 ASP B O 1
ATOM 1309 N N . ARG B 1 56 ? -19.766 -5.152 4.777 1 89.75 56 ARG B N 1
ATOM 1310 C CA . ARG B 1 56 ? -19.422 -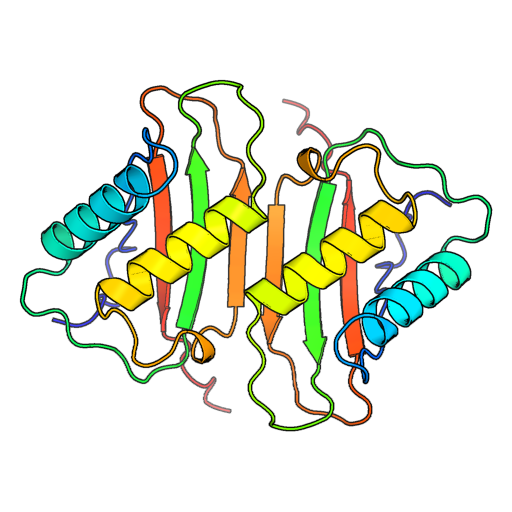3.754 5.023 1 89.75 56 ARG B CA 1
ATOM 1311 C C . ARG B 1 56 ? -18.516 -3.613 6.242 1 89.75 56 ARG B C 1
ATOM 1313 O O . ARG B 1 56 ? -18.297 -2.504 6.73 1 89.75 56 ARG B O 1
ATOM 1320 N N . ARG B 1 57 ? -18.016 -4.801 6.727 1 87.12 57 ARG B N 1
ATOM 1321 C CA . ARG B 1 57 ? -17.078 -4.719 7.836 1 87.12 57 ARG B CA 1
ATOM 1322 C C . ARG B 1 57 ? -15.844 -3.895 7.457 1 87.12 57 ARG B C 1
ATOM 1324 O O . ARG B 1 57 ? -15.328 -4.02 6.344 1 87.12 57 ARG B O 1
ATOM 1331 N N . GLU B 1 58 ? -15.398 -3.088 8.406 1 86.75 58 GLU B N 1
ATOM 1332 C CA . GLU B 1 58 ? -14.234 -2.24 8.148 1 86.75 58 GLU B CA 1
ATOM 1333 C C . GLU B 1 58 ? -12.953 -3.066 8.086 1 86.75 58 GLU B C 1
ATOM 1335 O O . GLU B 1 58 ? -12.664 -3.852 8.992 1 86.75 58 GLU B O 1
ATOM 1340 N N . ARG B 1 59 ? -12.258 -2.914 6.949 1 82.25 59 ARG B N 1
ATOM 1341 C CA . ARG B 1 59 ? -10.961 -3.551 6.723 1 82.25 59 ARG B CA 1
ATOM 1342 C C . ARG B 1 59 ? -9.922 -2.531 6.273 1 82.25 59 ARG B C 1
ATOM 1344 O O . ARG B 1 59 ? -10.141 -1.798 5.305 1 82.25 59 ARG B O 1
ATOM 1351 N N . ASP B 1 60 ? -8.859 -2.557 6.961 1 83.44 60 ASP B N 1
ATOM 1352 C CA . ASP B 1 60 ? -7.777 -1.649 6.586 1 83.44 60 ASP B CA 1
ATOM 1353 C C . ASP B 1 60 ? -7.07 -2.131 5.32 1 83.44 60 ASP B C 1
ATOM 1355 O O . ASP B 1 60 ? -6.637 -3.283 5.25 1 83.44 60 ASP B O 1
ATOM 1359 N N . LEU B 1 61 ? -6.945 -1.3 4.406 1 88.94 61 LEU B N 1
ATOM 1360 C CA . LEU B 1 61 ? -6.348 -1.679 3.129 1 88.94 61 LEU B CA 1
ATOM 1361 C C . LEU B 1 61 ? -4.895 -2.092 3.309 1 88.94 61 LEU B C 1
ATOM 1363 O O . LEU B 1 61 ? -4.426 -3.031 2.66 1 88.94 61 LEU B O 1
ATOM 1367 N N . SER B 1 62 ? -4.172 -1.383 4.18 1 85.94 62 SER B N 1
ATOM 1368 C CA . SER B 1 62 ? -2.764 -1.718 4.379 1 85.94 62 SER B CA 1
ATOM 1369 C C . SER B 1 62 ? -2.605 -3.115 4.973 1 85.94 62 SER B C 1
ATOM 1371 O O . SER B 1 62 ? -1.652 -3.826 4.648 1 85.94 62 SER B O 1
ATOM 1373 N N . ASN B 1 63 ? -3.584 -3.592 5.805 1 80.31 63 ASN B N 1
ATOM 1374 C CA . ASN B 1 63 ? -3.564 -4.941 6.359 1 80.31 63 ASN B CA 1
ATOM 1375 C C . ASN B 1 63 ? -3.855 -5.992 5.293 1 80.31 63 ASN B C 1
ATOM 1377 O O . ASN B 1 63 ? -3.225 -7.047 5.266 1 80.31 63 ASN B O 1
ATOM 1381 N N . LEU B 1 64 ? -4.734 -5.625 4.438 1 81 64 LEU B N 1
ATOM 1382 C CA . LEU B 1 64 ? -5.043 -6.52 3.328 1 81 64 LEU B CA 1
ATOM 1383 C C . LEU B 1 64 ? -3.834 -6.676 2.408 1 81 64 LEU B C 1
ATOM 1385 O O . LEU B 1 64 ? -3.521 -7.785 1.973 1 81 64 LEU B O 1
ATOM 1389 N N . LEU B 1 65 ? -3.174 -5.605 2.152 1 84.12 65 LEU B N 1
ATOM 1390 C CA . LEU B 1 65 ? -1.997 -5.621 1.289 1 84.12 65 LEU B CA 1
ATOM 1391 C C . LEU B 1 65 ? -0.904 -6.508 1.876 1 84.12 65 LEU B C 1
ATOM 1393 O O . LEU B 1 65 ? -0.319 -7.332 1.168 1 84.12 65 LEU B O 1
ATOM 1397 N N . LYS B 1 66 ? -0.665 -6.312 3.119 1 81.69 66 LYS B N 1
ATOM 1398 C CA . LYS B 1 66 ? 0.4 -7.082 3.754 1 81.69 66 LYS B CA 1
ATOM 1399 C C . LYS B 1 66 ? 0.082 -8.578 3.74 1 81.69 66 LYS B C 1
ATOM 1401 O O . LYS B 1 66 ? 0.955 -9.398 3.461 1 81.69 66 LYS B O 1
ATOM 1406 N N . ALA B 1 67 ? -1.191 -8.922 4.07 1 78.62 67 ALA B N 1
ATOM 1407 C CA . ALA B 1 67 ? -1.605 -10.32 4.031 1 78.62 67 ALA B CA 1
ATOM 1408 C C . ALA B 1 67 ? -1.407 -10.914 2.637 1 78.62 67 ALA B C 1
ATOM 1410 O O . ALA B 1 67 ? -0.962 -12.055 2.496 1 78.62 67 ALA B O 1
ATOM 1411 N N . PHE B 1 68 ? -1.653 -10.094 1.709 1 81.19 68 PHE B N 1
ATOM 1412 C CA . PHE B 1 68 ? -1.511 -10.562 0.334 1 81.19 68 PHE B CA 1
ATOM 1413 C C . PHE B 1 68 ? -0.04 -10.711 -0.035 1 81.19 68 PHE B C 1
ATOM 1415 O O . PHE B 1 68 ? 0.354 -11.719 -0.634 1 81.19 68 PHE B O 1
ATOM 1422 N N . GLU B 1 69 ? 0.771 -9.789 0.343 1 84.44 69 GLU B N 1
ATOM 1423 C CA . GLU B 1 69 ? 2.205 -9.891 0.087 1 84.44 69 GLU B CA 1
ATOM 1424 C C . GLU B 1 69 ? 2.795 -11.141 0.738 1 84.44 69 GLU B C 1
ATOM 1426 O O . GLU B 1 69 ? 3.621 -11.828 0.135 1 84.44 69 GLU B O 1
ATOM 1431 N N . ASP B 1 70 ? 2.299 -11.406 1.923 1 82.25 70 ASP B N 1
ATOM 1432 C CA . ASP B 1 70 ? 2.738 -12.609 2.625 1 82.25 70 ASP B CA 1
ATOM 1433 C C . ASP B 1 70 ? 2.357 -13.867 1.852 1 82.25 70 ASP B C 1
ATOM 1435 O O . ASP B 1 70 ? 3.162 -14.797 1.724 1 82.25 70 ASP B O 1
ATOM 1439 N N . ALA B 1 71 ? 1.169 -13.883 1.378 1 80.38 71 ALA B N 1
ATOM 1440 C CA . ALA B 1 71 ? 0.697 -15.023 0.6 1 80.38 71 ALA B CA 1
ATOM 1441 C C . ALA B 1 71 ? 1.531 -15.211 -0.665 1 80.38 71 ALA B C 1
ATOM 1443 O O . ALA B 1 71 ? 1.909 -16.328 -1.008 1 80.38 71 ALA B O 1
ATOM 1444 N N . LEU B 1 72 ? 1.852 -14.156 -1.366 1 83.88 72 LEU B N 1
ATOM 1445 C CA . LEU B 1 72 ? 2.645 -14.227 -2.59 1 83.88 72 LEU B CA 1
ATOM 1446 C C . LEU B 1 72 ? 4.047 -14.758 -2.301 1 83.88 72 LEU B C 1
ATOM 1448 O O . LEU B 1 72 ? 4.578 -15.562 -3.062 1 83.88 72 LEU B O 1
ATOM 1452 N N . THR B 1 73 ? 4.547 -14.281 -1.215 1 85.75 73 THR B N 1
ATOM 1453 C CA . THR B 1 73 ? 5.871 -14.734 -0.802 1 85.75 73 THR B CA 1
ATOM 1454 C C . THR B 1 73 ? 5.855 -16.234 -0.496 1 85.75 73 THR B C 1
ATOM 1456 O O . THR B 1 73 ? 6.746 -16.969 -0.928 1 85.75 73 THR B O 1
ATOM 1459 N N . HIS B 1 74 ? 4.855 -16.625 0.145 1 82.25 74 HIS B N 1
ATOM 1460 C CA . HIS B 1 74 ? 4.727 -18.016 0.529 1 82.25 74 HIS B CA 1
ATOM 1461 C C . HIS B 1 74 ? 4.57 -18.922 -0.695 1 82.25 74 HIS B C 1
ATOM 1463 O O . HIS B 1 74 ? 5.059 -20.047 -0.708 1 82.25 74 HIS B O 1
ATOM 1469 N N . CYS B 1 75 ? 3.967 -18.406 -1.684 1 82.88 75 CYS B N 1
ATOM 1470 C CA . CYS B 1 75 ? 3.707 -19.172 -2.896 1 82.88 75 CYS B CA 1
ATOM 1471 C C . CYS B 1 75 ? 4.91 -19.156 -3.828 1 82.88 75 CYS B C 1
ATOM 1473 O O . CYS B 1 75 ? 4.918 -19.828 -4.863 1 82.88 75 CYS B O 1
ATOM 1475 N N . GLY B 1 76 ? 5.82 -18.359 -3.469 1 85.81 76 GLY B N 1
ATOM 1476 C CA . GLY B 1 76 ? 7.039 -18.328 -4.266 1 85.81 76 GLY B CA 1
ATOM 1477 C C . GLY B 1 76 ? 6.895 -17.531 -5.551 1 85.81 76 GLY B C 1
ATOM 1478 O O . GLY B 1 76 ? 7.465 -17.906 -6.578 1 85.81 76 GLY B O 1
ATOM 1479 N N . VAL B 1 77 ? 6.129 -16.531 -5.531 1 85.25 77 VAL B N 1
ATOM 1480 C CA . VAL B 1 77 ? 5.922 -15.711 -6.719 1 85.25 77 VAL B CA 1
ATOM 1481 C C . VAL B 1 77 ? 7.188 -14.906 -7.016 1 85.25 77 VAL B C 1
ATOM 1483 O O . VAL B 1 77 ? 7.512 -14.664 -8.18 1 85.25 77 VAL B O 1
ATOM 1486 N N . TRP B 1 78 ? 7.824 -14.508 -5.996 1 89.56 78 TRP B N 1
ATOM 1487 C CA . TRP B 1 78 ? 9.086 -13.781 -6.094 1 89.56 78 TRP B CA 1
ATOM 1488 C C . TRP B 1 78 ? 10.117 -14.352 -5.121 1 89.56 78 TRP B C 1
ATOM 1490 O O . TRP B 1 78 ? 9.789 -15.203 -4.289 1 89.56 78 TRP B O 1
ATOM 1500 N N . LEU B 1 79 ? 11.398 -13.859 -5.297 1 92 79 LEU B N 1
ATOM 1501 C CA . LEU B 1 79 ? 12.484 -14.281 -4.422 1 92 79 LEU B CA 1
ATOM 1502 C C . LEU B 1 79 ? 12.445 -13.531 -3.098 1 92 79 LEU B C 1
ATOM 1504 O O . LEU B 1 79 ? 12.727 -14.102 -2.041 1 92 79 LEU B O 1
ATOM 1508 N N . ASP B 1 80 ? 12.023 -12.32 -3.207 1 91.31 80 ASP B N 1
ATOM 1509 C CA . ASP B 1 80 ? 12.008 -11.383 -2.084 1 91.31 80 ASP B CA 1
ATOM 1510 C C . ASP B 1 80 ? 11 -10.258 -2.318 1 91.31 80 ASP B C 1
ATOM 1512 O O . ASP B 1 80 ? 10.953 -9.672 -3.402 1 91.31 80 ASP B O 1
ATOM 1516 N N . ASP B 1 81 ? 10.164 -10.023 -1.26 1 88.56 81 ASP B N 1
ATOM 1517 C CA . ASP B 1 81 ? 9.148 -9 -1.468 1 88.56 81 ASP B CA 1
ATOM 1518 C C . ASP B 1 81 ? 9.773 -7.617 -1.592 1 88.56 81 ASP B C 1
ATOM 1520 O O . ASP B 1 81 ? 9.102 -6.66 -1.98 1 88.56 81 ASP B O 1
ATOM 1524 N N . PHE B 1 82 ? 11.18 -7.531 -1.443 1 90.31 82 PHE B N 1
ATOM 1525 C CA . PHE B 1 82 ? 11.891 -6.289 -1.724 1 90.31 82 PHE B CA 1
ATOM 1526 C C . PHE B 1 82 ? 11.875 -5.98 -3.215 1 90.31 82 PHE B C 1
ATOM 1528 O O . PHE B 1 82 ? 12.109 -4.84 -3.621 1 90.31 82 PHE B O 1
ATOM 1535 N N . GLN B 1 83 ? 11.516 -6.945 -3.979 1 93.19 83 GLN B N 1
ATOM 1536 C CA . GLN B 1 83 ? 11.461 -6.785 -5.426 1 93.19 83 GLN B CA 1
ATOM 1537 C C . GLN B 1 83 ? 10.281 -5.91 -5.84 1 93.19 83 GLN B C 1
ATOM 1539 O O . GLN B 1 83 ? 10.211 -5.453 -6.98 1 93.19 83 GLN B O 1
ATOM 1544 N N . VAL B 1 84 ? 9.375 -5.629 -4.898 1 94 84 VAL B N 1
ATOM 1545 C CA . VAL B 1 84 ? 8.219 -4.805 -5.223 1 94 84 VAL B CA 1
ATOM 1546 C C . VAL B 1 84 ? 8.625 -3.334 -5.262 1 94 84 VAL B C 1
ATOM 1548 O O . VAL B 1 84 ? 9.031 -2.771 -4.242 1 94 84 VAL B O 1
ATOM 1551 N N . ASP B 1 85 ? 8.445 -2.723 -6.441 1 95.31 85 ASP B N 1
ATOM 1552 C CA . ASP B 1 85 ? 8.82 -1.32 -6.59 1 95.31 85 ASP B CA 1
ATOM 1553 C C . ASP B 1 85 ? 7.594 -0.414 -6.57 1 95.31 85 ASP B C 1
ATOM 1555 O O . ASP B 1 85 ? 7.715 0.801 -6.398 1 95.31 85 ASP B O 1
ATOM 1559 N N . TRP B 1 86 ? 6.504 -0.965 -6.848 1 95 86 TRP B N 1
ATOM 1560 C CA . TRP B 1 86 ? 5.242 -0.229 -6.801 1 95 86 TRP B CA 1
ATOM 1561 C C . TRP B 1 86 ? 4.102 -1.136 -6.355 1 95 86 TRP B C 1
ATOM 1563 O O . TRP B 1 86 ? 3.947 -2.248 -6.867 1 95 86 TRP B O 1
ATOM 1573 N N . VAL B 1 87 ? 3.367 -0.625 -5.398 1 94.31 87 VAL B N 1
ATOM 1574 C CA . VAL B 1 87 ? 2.211 -1.39 -4.938 1 94.31 87 VAL B CA 1
ATOM 1575 C C . VAL B 1 87 ? 1.03 -0.451 -4.703 1 94.31 87 VAL B C 1
ATOM 1577 O O . VAL B 1 87 ? 1.212 0.688 -4.266 1 94.31 87 VAL B O 1
ATOM 1580 N N . SER B 1 88 ? -0.14 -0.905 -5.043 1 94.19 88 SER B N 1
ATOM 1581 C CA . SER B 1 88 ? -1.36 -0.157 -4.762 1 94.19 88 SER B CA 1
ATOM 1582 C C . SER B 1 88 ? -2.494 -1.087 -4.34 1 94.19 88 SER B C 1
ATOM 1584 O O . SER B 1 88 ? -2.566 -2.23 -4.793 1 94.19 88 SER B O 1
ATOM 1586 N N . VAL B 1 89 ? -3.305 -0.559 -3.502 1 93.06 89 VAL B N 1
ATOM 1587 C CA . VAL B 1 89 ? -4.535 -1.237 -3.115 1 93.06 89 VAL B CA 1
ATOM 1588 C C . VAL B 1 89 ? -5.703 -0.253 -3.156 1 93.06 89 VAL B C 1
ATOM 1590 O O . VAL B 1 89 ? -5.57 0.895 -2.727 1 93.06 89 VAL B O 1
ATOM 1593 N N . GLU B 1 90 ? -6.738 -0.721 -3.732 1 95.12 90 GLU B N 1
ATOM 1594 C CA . GLU B 1 90 ? -7.953 0.082 -3.854 1 95.12 90 GLU B CA 1
ATOM 1595 C C . GLU B 1 90 ? -9.156 -0.642 -3.252 1 95.12 90 GLU B C 1
ATOM 1597 O O . GLU B 1 90 ? -9.312 -1.852 -3.43 1 95.12 90 GLU B O 1
ATOM 1602 N N . ARG B 1 91 ? -9.953 0.117 -2.582 1 94.94 91 ARG B N 1
ATOM 1603 C CA . ARG B 1 91 ? -11.227 -0.412 -2.109 1 94.94 91 ARG B CA 1
ATOM 1604 C C . ARG B 1 91 ? -12.211 -0.571 -3.262 1 94.94 91 ARG B C 1
ATOM 1606 O O . ARG B 1 91 ? -12.508 0.393 -3.973 1 94.94 91 ARG B O 1
ATOM 1613 N N . GLY B 1 92 ? -12.641 -1.767 -3.445 1 93.25 92 GLY B N 1
ATOM 1614 C CA . GLY B 1 92 ? -13.656 -2.02 -4.457 1 93.25 92 GLY B CA 1
ATOM 1615 C C . GLY B 1 92 ? -15.07 -2.043 -3.895 1 93.25 92 GLY B C 1
ATOM 1616 O O . GLY B 1 92 ? -15.32 -1.506 -2.812 1 93.25 92 GLY B O 1
ATOM 1617 N N . ALA B 1 93 ? -15.906 -2.562 -4.734 1 93.31 93 ALA B N 1
ATOM 1618 C CA . ALA B 1 93 ? -17.312 -2.691 -4.332 1 93.31 93 ALA B C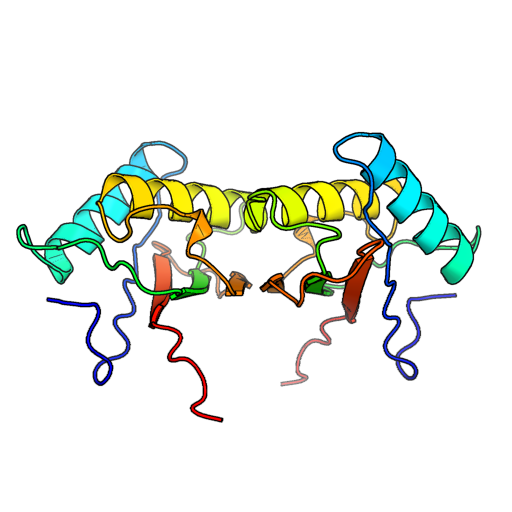A 1
ATOM 1619 C C . ALA B 1 93 ? -17.469 -3.729 -3.225 1 93.31 93 ALA B C 1
ATOM 1621 O O . ALA B 1 93 ? -16.531 -4.48 -2.932 1 93.31 93 ALA B O 1
ATOM 1622 N N . VAL B 1 94 ? -18.609 -3.627 -2.561 1 90.75 94 VAL B N 1
ATOM 1623 C CA . VAL B 1 94 ? -18.984 -4.652 -1.594 1 90.75 94 VAL B CA 1
ATOM 1624 C C . VAL B 1 94 ? -19.938 -5.66 -2.248 1 90.75 94 VAL B C 1
ATOM 1626 O O . VAL B 1 94 ? -21.078 -5.336 -2.557 1 90.75 94 VAL B O 1
ATOM 1629 N N . VAL B 1 95 ? -19.375 -6.805 -2.59 1 88.19 95 VAL B N 1
ATOM 1630 C CA . VAL B 1 95 ? -20.125 -7.852 -3.271 1 88.19 95 VAL B CA 1
ATOM 1631 C C . VAL B 1 95 ? -19.797 -9.211 -2.656 1 88.19 95 VAL B C 1
ATOM 1633 O O . VAL B 1 95 ? -18.625 -9.602 -2.58 1 88.19 95 VAL B O 1
ATOM 1636 N N . ALA B 1 96 ? -20.781 -9.922 -2.318 1 83.75 96 ALA B N 1
ATOM 1637 C CA . ALA B 1 96 ? -20.531 -11.281 -1.839 1 83.75 96 ALA B CA 1
ATOM 1638 C C . ALA B 1 96 ? -20.172 -12.211 -2.992 1 83.75 96 ALA B C 1
ATOM 1640 O O . ALA B 1 96 ? -20.766 -12.133 -4.07 1 83.75 96 ALA B O 1
ATOM 1641 N N . PRO B 1 97 ? -19.172 -13.055 -2.754 1 79.06 97 PRO B N 1
ATOM 1642 C CA . PRO B 1 97 ? -18.453 -13.445 -1.535 1 79.06 97 PRO B CA 1
ATOM 1643 C C . PRO B 1 97 ? -17.203 -12.609 -1.285 1 79.06 97 PRO B C 1
ATOM 1645 O O . PRO B 1 97 ? -16.531 -12.789 -0.267 1 79.06 97 PRO B O 1
ATOM 1648 N N . GLY B 1 98 ? -16.984 -11.641 -2.09 1 78.94 98 GLY B N 1
ATOM 1649 C CA . GLY B 1 98 ? -15.766 -10.859 -2.051 1 78.94 98 GLY B CA 1
ATOM 1650 C C . GLY B 1 98 ? -14.609 -11.523 -2.773 1 78.94 98 GLY B C 1
ATOM 1651 O O . GLY B 1 98 ? -14.633 -12.727 -3.02 1 78.94 98 GLY B O 1
ATOM 1652 N N . TRP B 1 99 ? -13.688 -10.703 -3.168 1 78.81 99 TRP B N 1
ATOM 1653 C CA . TRP B 1 99 ? -12.477 -11.219 -3.811 1 78.81 99 TRP B CA 1
ATOM 1654 C C . TRP B 1 99 ? -11.422 -10.125 -3.928 1 78.81 99 TRP B C 1
ATOM 1656 O O . TRP B 1 99 ? -11.719 -8.945 -3.758 1 78.81 99 TRP B O 1
ATOM 1666 N N . LEU B 1 100 ? -10.188 -10.586 -4.164 1 81.56 100 LEU B N 1
ATOM 1667 C CA . LEU B 1 100 ? -9.109 -9.664 -4.508 1 81.56 100 LEU B CA 1
ATOM 1668 C C . LEU B 1 100 ? -8.75 -9.781 -5.988 1 81.56 100 LEU B C 1
ATOM 1670 O O . LEU B 1 100 ? -8.531 -10.883 -6.492 1 81.56 100 LEU B O 1
ATOM 1674 N N . ASP B 1 101 ? -8.836 -8.703 -6.66 1 83.31 101 ASP B N 1
ATOM 1675 C CA . ASP B 1 101 ? -8.297 -8.641 -8.016 1 83.31 101 ASP B CA 1
ATOM 1676 C C . ASP B 1 101 ? -6.855 -8.125 -8.008 1 83.31 101 ASP B C 1
ATOM 1678 O O . ASP B 1 101 ? -6.602 -6.98 -7.629 1 83.31 101 ASP B O 1
ATOM 1682 N N . VAL B 1 102 ? -5.945 -9.016 -8.469 1 83.88 102 VAL B N 1
ATOM 1683 C CA . VAL B 1 102 ? -4.531 -8.695 -8.312 1 83.88 102 VAL B CA 1
ATOM 1684 C C . VAL B 1 102 ? -3.854 -8.688 -9.68 1 83.88 102 VAL B C 1
ATOM 1686 O O . VAL B 1 102 ? -4.051 -9.602 -10.484 1 83.88 102 VAL B O 1
ATOM 1689 N N . GLU B 1 103 ? -3.172 -7.676 -9.922 1 86.06 103 GLU B N 1
ATOM 1690 C CA . GLU B 1 103 ? -2.312 -7.602 -11.094 1 86.06 103 GLU B CA 1
ATOM 1691 C C . GLU B 1 103 ? -0.841 -7.512 -10.703 1 86.06 103 GLU B C 1
ATOM 1693 O O . GLU B 1 103 ? -0.45 -6.637 -9.93 1 86.06 103 GLU B O 1
ATOM 1698 N N . LEU B 1 104 ? -0.095 -8.438 -11.172 1 86.19 104 LEU B N 1
ATOM 1699 C CA . LEU B 1 104 ? 1.353 -8.445 -10.992 1 86.19 104 LEU B CA 1
ATOM 1700 C C . LEU B 1 104 ? 2.068 -8.211 -12.312 1 86.19 104 LEU B C 1
ATOM 1702 O O . LEU B 1 104 ? 1.787 -8.883 -13.305 1 86.19 104 LEU B O 1
ATOM 1706 N N . ARG B 1 105 ? 2.951 -7.207 -12.328 1 88.19 105 ARG B N 1
ATOM 1707 C CA . ARG B 1 105 ? 3.703 -6.91 -13.547 1 88.19 105 ARG B CA 1
ATOM 1708 C C . ARG B 1 105 ? 5.195 -6.812 -13.258 1 88.19 105 ARG B C 1
ATOM 1710 O O . ARG B 1 105 ? 5.602 -6.25 -12.234 1 88.19 105 ARG B O 1
ATOM 1717 N N . ARG B 1 106 ? 5.977 -7.426 -14.188 1 89.44 106 ARG B N 1
ATOM 1718 C CA . ARG B 1 106 ? 7.414 -7.172 -14.141 1 89.44 106 ARG B CA 1
ATOM 1719 C C . ARG B 1 106 ? 7.734 -5.75 -14.594 1 89.44 106 ARG B C 1
ATOM 1721 O O . ARG B 1 106 ? 7.137 -5.242 -15.539 1 89.44 106 ARG B O 1
ATOM 1728 N N . ILE B 1 107 ? 8.516 -5.098 -13.805 1 88.69 107 ILE B N 1
ATOM 1729 C CA . ILE B 1 107 ? 8.977 -3.775 -14.219 1 88.69 107 ILE B CA 1
ATOM 1730 C C . ILE B 1 107 ? 10.188 -3.908 -15.133 1 88.69 107 ILE B C 1
ATOM 1732 O O . ILE B 1 107 ? 11.172 -4.562 -14.773 1 88.69 107 ILE B O 1
ATOM 1736 N N . VAL B 1 108 ? 10 -3.598 -16.344 1 76.88 108 VAL B N 1
ATOM 1737 C CA . VAL B 1 108 ? 11.094 -3.67 -17.297 1 76.88 108 VAL B CA 1
ATOM 1738 C C . VAL B 1 108 ? 11.875 -2.357 -17.297 1 76.88 108 VAL B C 1
ATOM 1740 O O . VAL B 1 108 ? 11.281 -1.276 -17.328 1 76.88 108 VAL B O 1
ATOM 1743 N N . PRO B 1 109 ? 13.242 -2.436 -16.938 1 70.25 109 PRO B N 1
ATOM 1744 C CA . PRO B 1 109 ? 14.031 -1.198 -16.984 1 70.25 109 PRO B CA 1
ATOM 1745 C C . PRO B 1 109 ? 13.797 -0.4 -18.266 1 70.25 109 PRO B C 1
ATOM 1747 O O . PRO B 1 109 ? 13.578 -0.983 -19.328 1 70.25 109 PRO B O 1
ATOM 1750 N N . ARG B 1 110 ? 13.133 0.726 -18.078 1 50.62 110 ARG B N 1
ATOM 1751 C CA . ARG B 1 110 ? 13.039 1.55 -19.281 1 50.62 110 ARG B CA 1
ATOM 1752 C C . ARG B 1 110 ? 14.406 1.708 -19.938 1 50.62 110 ARG B C 1
ATOM 1754 O O . ARG B 1 110 ? 15.43 1.818 -19.25 1 50.62 110 ARG B O 1
ATOM 1761 N N . GLU B 1 111 ? 14.578 0.931 -21.016 1 39.34 111 GLU B N 1
ATOM 1762 C CA . GLU B 1 111 ? 15.766 1.221 -21.812 1 39.34 111 GLU B CA 1
ATOM 1763 C C . GLU B 1 111 ? 15.992 2.725 -21.953 1 39.34 111 GLU B C 1
ATOM 1765 O O . GLU B 1 111 ? 15.094 3.453 -22.375 1 39.34 111 GLU B O 1
ATOM 1770 N N . VAL B 1 112 ? 16.531 3.293 -20.953 1 31.94 112 VAL B N 1
ATOM 1771 C CA . VAL B 1 112 ? 17.062 4.488 -21.594 1 31.94 112 VAL B CA 1
ATOM 1772 C C . VAL B 1 112 ? 18.047 4.086 -22.703 1 31.94 112 VAL B C 1
ATOM 1774 O O . VAL B 1 112 ? 18.828 3.148 -22.516 1 31.94 112 VAL B O 1
#